Protein AF-A0AAW1LR75-F1 (afdb_monomer_lite)

Secondary structure (DSSP, 8-state):
----TTS----HHHH--------HHHHHHHHHHHHHHTHHHHHHHHHHHHHH--GGGGHHHHHHHHHHHHHHHHHHHHHHHHHHHHHHHHHHHS-TT--SSTTHHHHHHHHHHHHHHH--PPPPTTTTTS------SSPPPPPPPP---TTPPPPPPHHHHHHHHHHHHHHHHHHHHHHHHHHHHHT-----PPPP----------------SSHHHHHHHHHHHHHHHHHHH------

InterPro domains:
  IPR016680 NADH dehydrogenase [ubiquinone] (complex I), alpha subcomplex, subunit 8 [PTHR13344] (13-167)

Organism: Popillia japonica (NCBI:txid7064)

Sequence (239 aa):
MGITDETYLPTDEELTVPEVNVSGPVLKAAAHHLGNACLKENNEFMLCRHELDDPRKCLEEGKAVTNCALNFFRQVKNNCATEFTQYVNCVDRASSDQSFGPCRKTQGVFDKCMFDKLNMCRPAFDQYARVQVHHTDRPKPPVEGPAVYPDAAPYLPEEHFKKMKTIAAKYFAVFIIALVLVNLMQYAEATYRKPPFNGSIFGKRGTSVDYDSGAGKTLSSMCEIASEACQAWFPSQDK

pLDDT: mean 82.6, std 17.04, range [33.38, 97.5]

Foldseek 3Di:
DDDDPPDDDDDVVLQDADAPPDDPLLCVLCVQQLCVQCVQLVVLLVVCCVQVVDNRVSSVSVNSSRVSSVVVVVVCCVFPVPLSVVLSVCLVPVDPVSDCVRRVVSSVVRQVSCCVPVVGHRDDPCPVVDDDDHDDPDDGPDDDDPDDDPPPDDDDPVVVVVVVVVVVVVVVVVVVVVVVVVVVVVPCPPPDDDDDDDDDDDDDDDDDDDDDDPPVVVVVVVVVVVVVVVCVVDPDDDD

Structure (mmCIF, N/CA/C/O backbone):
data_AF-A0AAW1LR75-F1
#
_entry.id   AF-A0AAW1LR75-F1
#
loop_
_atom_site.group_PDB
_atom_site.id
_atom_site.type_symbol
_atom_site.label_atom_id
_atom_site.label_alt_id
_atom_site.label_comp_id
_atom_site.label_asym_id
_atom_site.label_entity_id
_atom_site.label_seq_id
_atom_site.pdbx_PDB_ins_code
_atom_site.Cartn_x
_atom_site.Cartn_y
_atom_site.Cartn_z
_atom_site.occupancy
_atom_site.B_iso_or_equiv
_atom_site.auth_seq_id
_atom_site.auth_comp_id
_atom_site.auth_asym_id
_atom_site.auth_atom_id
_atom_site.pdbx_PDB_model_num
ATOM 1 N N . MET A 1 1 ? 15.729 16.819 -13.043 1.00 56.66 1 MET A N 1
ATOM 2 C CA . MET A 1 1 ? 15.329 16.670 -14.456 1.00 56.66 1 MET A CA 1
ATOM 3 C C . MET A 1 1 ? 14.161 17.612 -14.689 1.00 56.66 1 MET A C 1
ATOM 5 O O . MET A 1 1 ? 13.230 17.573 -13.896 1.00 56.66 1 MET A O 1
ATOM 9 N N . GLY A 1 2 ? 14.266 18.533 -15.647 1.00 76.12 2 GLY A N 1
ATOM 10 C CA . GLY A 1 2 ? 13.168 19.448 -15.981 1.00 76.12 2 GLY A CA 1
ATOM 11 C C . GLY A 1 2 ? 12.146 18.749 -16.874 1.00 76.12 2 GLY A C 1
ATOM 12 O O . GLY A 1 2 ? 12.532 17.920 -17.694 1.00 76.12 2 GLY A O 1
ATOM 13 N N . ILE A 1 3 ? 10.864 19.055 -16.690 1.00 84.38 3 ILE A N 1
ATOM 14 C CA . ILE A 1 3 ? 9.790 18.621 -17.592 1.00 84.38 3 ILE A CA 1
ATOM 15 C C . ILE A 1 3 ? 9.872 19.524 -18.830 1.00 84.38 3 ILE A C 1
ATOM 17 O O . ILE A 1 3 ? 9.847 20.746 -18.685 1.00 84.38 3 ILE A O 1
ATOM 21 N N . THR A 1 4 ? 10.044 18.937 -20.014 1.00 87.75 4 THR A N 1
ATOM 22 C CA . THR A 1 4 ? 10.067 19.643 -21.309 1.00 87.75 4 THR A CA 1
ATOM 23 C C . THR A 1 4 ? 8.786 19.336 -22.083 1.00 87.75 4 THR A C 1
ATOM 25 O O . THR A 1 4 ? 8.120 18.357 -21.779 1.00 87.75 4 THR A O 1
ATOM 28 N N . ASP A 1 5 ? 8.446 20.113 -23.113 1.00 82.38 5 ASP A N 1
ATOM 29 C CA . ASP A 1 5 ? 7.238 19.860 -23.927 1.00 82.38 5 ASP A CA 1
ATOM 30 C C . ASP A 1 5 ? 7.252 18.489 -24.640 1.00 82.38 5 ASP A C 1
ATOM 32 O O . ASP A 1 5 ? 6.214 17.976 -25.048 1.00 82.38 5 ASP A O 1
ATOM 36 N N . GLU A 1 6 ? 8.428 17.868 -24.768 1.00 83.44 6 GLU A N 1
ATOM 37 C CA . GLU A 1 6 ? 8.604 16.528 -25.341 1.00 83.44 6 GLU A CA 1
ATOM 38 C C . GLU A 1 6 ? 8.268 15.398 -24.353 1.00 83.44 6 GLU A C 1
ATOM 40 O O . GLU A 1 6 ? 8.172 14.232 -24.747 1.00 83.44 6 GLU A O 1
ATOM 45 N N . THR A 1 7 ? 8.106 15.691 -23.058 1.00 85.19 7 THR A N 1
ATOM 46 C CA . THR A 1 7 ? 7.781 14.652 -22.082 1.00 85.19 7 THR A CA 1
ATOM 47 C C . THR A 1 7 ? 6.294 14.307 -22.146 1.00 85.19 7 THR A C 1
ATOM 49 O O . THR A 1 7 ? 5.424 15.077 -21.757 1.00 85.19 7 THR A O 1
ATOM 52 N N . TYR A 1 8 ? 5.991 13.086 -22.594 1.00 87.88 8 TYR A N 1
ATOM 53 C CA . TYR A 1 8 ? 4.620 12.571 -22.602 1.00 87.88 8 TYR A CA 1
ATOM 54 C C . TYR A 1 8 ? 4.033 12.524 -21.185 1.00 87.88 8 TYR A C 1
ATOM 56 O O . TYR A 1 8 ? 4.543 11.802 -20.325 1.00 87.88 8 TYR A O 1
ATOM 64 N N . LEU A 1 9 ? 2.953 13.259 -20.932 1.00 91.00 9 LEU A N 1
ATOM 65 C CA . LEU A 1 9 ? 2.168 13.139 -19.708 1.00 91.00 9 LEU A CA 1
ATOM 66 C C . LEU A 1 9 ? 0.837 12.442 -20.034 1.00 91.00 9 LEU A C 1
ATOM 68 O O . LEU A 1 9 ? 0.212 12.803 -21.032 1.00 91.00 9 LEU A O 1
ATOM 72 N N . PRO A 1 10 ? 0.417 11.451 -19.225 1.00 91.75 10 PRO A N 1
ATOM 73 C CA . PRO A 1 10 ? -0.895 10.821 -19.348 1.00 91.75 10 PRO A CA 1
ATOM 74 C C . PRO A 1 10 ? -2.017 11.857 -19.297 1.00 91.75 10 PRO A C 1
ATOM 76 O O . PRO A 1 10 ? -1.873 12.902 -18.658 1.00 91.75 10 PRO A O 1
ATOM 79 N N . THR A 1 11 ? -3.142 11.555 -19.938 1.00 93.50 11 THR A N 1
ATOM 80 C CA . THR A 1 11 ? -4.319 12.432 -19.880 1.00 93.50 11 THR A CA 1
ATOM 81 C C . THR A 1 11 ? -5.023 12.320 -18.522 1.00 93.50 11 THR A C 1
ATOM 83 O O . THR A 1 11 ? -4.912 11.307 -17.829 1.00 93.50 11 THR A O 1
ATOM 86 N N . ASP A 1 12 ? -5.796 13.339 -18.135 1.00 90.88 12 ASP A N 1
ATOM 87 C CA . ASP A 1 12 ? -6.556 13.314 -16.873 1.00 90.88 12 ASP A CA 1
ATOM 88 C C . ASP A 1 12 ? -7.583 12.165 -16.830 1.00 90.88 12 ASP A C 1
ATOM 90 O O . ASP A 1 12 ? -7.873 11.612 -15.767 1.00 90.88 12 ASP A O 1
ATOM 94 N N . GLU A 1 13 ? -8.107 11.757 -17.989 1.00 90.81 13 GLU A N 1
ATOM 95 C CA . GLU A 1 13 ? -9.029 10.624 -18.113 1.00 90.81 13 GLU A CA 1
ATOM 96 C C . GLU A 1 13 ? -8.344 9.297 -17.758 1.00 90.81 13 GLU A C 1
ATOM 98 O O . GLU A 1 13 ? -8.923 8.472 -17.052 1.00 90.81 13 GLU A O 1
ATOM 103 N N . GLU A 1 14 ? -7.087 9.110 -18.172 1.00 88.19 14 GLU A N 1
ATOM 104 C CA . GLU A 1 14 ? -6.293 7.922 -17.836 1.00 88.19 14 GLU A CA 1
ATOM 105 C C . GLU A 1 14 ? -5.947 7.851 -16.344 1.00 88.19 14 GLU A C 1
ATOM 107 O O . GLU A 1 14 ? -5.812 6.752 -15.799 1.00 88.19 14 GLU A O 1
ATOM 112 N N . LEU A 1 15 ? -5.814 9.008 -15.691 1.00 91.44 15 LEU A N 1
ATOM 113 C CA . LEU A 1 15 ? -5.506 9.141 -14.266 1.00 91.44 15 LEU A CA 1
ATOM 114 C C . LEU A 1 15 ? -6.745 9.030 -13.371 1.00 91.44 15 LEU A C 1
ATOM 116 O O . LEU A 1 15 ? -6.612 8.812 -12.167 1.00 91.44 15 LEU A O 1
ATOM 120 N N . THR A 1 16 ? -7.945 9.169 -13.934 1.00 91.69 16 THR A N 1
ATOM 121 C CA . THR A 1 16 ? -9.183 9.154 -13.156 1.00 91.69 16 THR A CA 1
ATOM 122 C C . THR A 1 16 ? -9.541 7.725 -12.745 1.00 91.69 16 THR A C 1
ATOM 124 O O . THR A 1 16 ? -9.994 6.909 -13.546 1.00 91.69 16 THR A O 1
ATOM 127 N N . VAL A 1 17 ? -9.362 7.420 -11.458 1.00 92.50 17 VAL A N 1
ATOM 128 C CA . VAL A 1 17 ? -9.629 6.107 -10.852 1.00 92.50 17 VAL A CA 1
ATOM 129 C C . VAL A 1 17 ? -10.488 6.303 -9.598 1.00 92.50 17 VAL A C 1
ATOM 131 O O . VAL A 1 17 ? -10.352 7.323 -8.923 1.00 92.50 17 VAL A O 1
ATOM 134 N N . PRO A 1 18 ? -11.394 5.370 -9.243 1.00 93.44 18 PRO A N 1
ATOM 135 C CA . PRO A 1 18 ? -12.114 5.455 -7.978 1.00 93.44 18 PRO A CA 1
ATOM 136 C C . PRO A 1 18 ? -11.149 5.427 -6.785 1.00 93.44 18 PRO A C 1
ATOM 138 O O . PRO A 1 18 ? -10.456 4.437 -6.567 1.00 93.44 18 PRO A O 1
ATOM 141 N N . GLU A 1 19 ? -11.128 6.498 -5.998 1.00 93.38 19 GLU A N 1
ATOM 142 C CA . GLU A 1 19 ? -10.188 6.648 -4.885 1.00 93.38 19 GLU A CA 1
ATOM 143 C C . GLU A 1 19 ? -10.604 5.885 -3.622 1.00 93.38 19 GLU A C 1
ATOM 145 O O . GLU A 1 19 ? -11.791 5.741 -3.302 1.00 93.38 19 GLU A O 1
ATOM 150 N N . VAL A 1 20 ? -9.611 5.456 -2.837 1.00 95.44 20 VAL A N 1
ATOM 151 C CA . VAL A 1 20 ? -9.834 4.869 -1.506 1.00 95.44 20 VAL A CA 1
ATOM 152 C C . VAL A 1 20 ? -10.020 5.989 -0.481 1.00 95.44 20 VAL A C 1
ATOM 154 O O . VAL A 1 20 ? -9.098 6.405 0.217 1.00 95.44 20 VAL A O 1
ATOM 157 N N . ASN A 1 21 ? -11.249 6.480 -0.376 1.00 94.00 21 ASN A N 1
ATOM 158 C CA . ASN A 1 21 ? -11.651 7.595 0.481 1.00 94.00 21 ASN A CA 1
ATOM 159 C C . ASN A 1 21 ? -11.820 7.208 1.966 1.00 94.00 21 ASN A C 1
ATOM 161 O O . ASN A 1 21 ? -12.902 7.325 2.543 1.00 94.00 21 ASN A O 1
ATOM 165 N N . VAL A 1 22 ? -10.738 6.757 2.603 1.00 94.69 22 VAL A N 1
ATOM 166 C CA . VAL A 1 22 ? -10.708 6.415 4.035 1.00 94.69 22 VAL A CA 1
ATOM 167 C C . VAL A 1 22 ? -9.600 7.170 4.772 1.00 94.69 22 VAL A C 1
ATOM 169 O O . VAL A 1 22 ? -8.636 7.637 4.172 1.00 94.69 22 VAL A O 1
ATOM 172 N N . SER A 1 23 ? -9.727 7.304 6.094 1.00 94.44 23 SER A N 1
ATOM 173 C CA . SER A 1 23 ? -8.731 8.004 6.911 1.00 94.44 23 SER A CA 1
ATOM 174 C C . SER A 1 23 ? -7.469 7.159 7.155 1.00 94.44 23 SER A C 1
ATOM 176 O O . SER A 1 23 ? -7.493 5.928 7.102 1.00 94.44 23 SER A O 1
ATOM 178 N N . GLY A 1 24 ? -6.353 7.814 7.490 1.00 94.00 24 GLY A N 1
ATOM 179 C CA . GLY A 1 24 ? -5.083 7.145 7.816 1.00 94.00 24 GLY A CA 1
ATOM 180 C C . GLY A 1 24 ? -5.183 6.031 8.878 1.00 94.00 24 GLY A C 1
ATOM 181 O O . GLY A 1 24 ? -4.661 4.941 8.634 1.00 94.00 24 GLY A O 1
ATOM 182 N N . PRO A 1 25 ? -5.896 6.223 10.010 1.00 95.19 25 PRO A N 1
ATOM 183 C CA . PRO A 1 25 ? -6.110 5.168 11.005 1.00 95.19 25 PRO A CA 1
ATOM 184 C C . PRO A 1 25 ? -6.805 3.923 10.442 1.00 95.19 25 PRO A C 1
ATOM 186 O O . PRO A 1 25 ? -6.480 2.807 10.847 1.00 95.19 25 PRO A O 1
ATOM 189 N N . VAL A 1 26 ? -7.730 4.095 9.488 1.00 96.50 26 VAL A N 1
ATOM 190 C CA . VAL A 1 26 ? -8.423 2.984 8.816 1.00 96.50 26 VAL A CA 1
ATOM 191 C C . VAL A 1 26 ? -7.431 2.158 8.002 1.00 96.50 26 VAL A C 1
ATOM 193 O O . VAL A 1 26 ? -7.388 0.935 8.153 1.00 96.50 26 VAL A O 1
ATOM 196 N N . LEU A 1 27 ? -6.593 2.815 7.192 1.00 96.38 27 LEU A N 1
ATOM 197 C CA . LEU A 1 27 ? -5.546 2.140 6.418 1.00 96.38 27 LEU A CA 1
ATOM 198 C C . LEU A 1 27 ? -4.544 1.438 7.338 1.00 96.38 27 LEU A C 1
ATOM 200 O O . LEU A 1 27 ? -4.198 0.282 7.107 1.00 96.38 27 LEU A O 1
ATOM 204 N N . LYS A 1 28 ? -4.126 2.101 8.422 1.00 95.38 28 LYS A N 1
ATOM 205 C CA . LYS A 1 28 ? -3.159 1.560 9.384 1.00 95.38 28 LYS A CA 1
ATOM 206 C C . LYS A 1 28 ? -3.694 0.329 10.120 1.00 95.38 28 LYS A C 1
ATOM 208 O O . LYS A 1 28 ? -2.974 -0.658 10.261 1.00 95.38 28 LYS A O 1
ATOM 213 N N . ALA A 1 29 ? -4.954 0.356 10.548 1.00 96.19 29 ALA A N 1
ATOM 214 C CA . ALA A 1 29 ? -5.625 -0.782 11.173 1.00 96.19 29 ALA A CA 1
ATOM 215 C C . ALA A 1 29 ? -5.776 -1.966 10.198 1.00 96.19 29 ALA A C 1
ATOM 217 O O . ALA A 1 29 ? -5.501 -3.112 10.554 1.00 96.19 29 ALA A O 1
ATOM 218 N N . ALA A 1 30 ? -6.162 -1.696 8.949 1.00 96.12 30 ALA A N 1
ATOM 219 C CA . ALA A 1 30 ? -6.339 -2.720 7.922 1.00 96.12 30 ALA A CA 1
ATOM 220 C C . ALA A 1 30 ? -5.025 -3.273 7.344 1.00 96.12 30 ALA A C 1
ATOM 222 O O . ALA A 1 30 ? -5.042 -4.361 6.772 1.00 96.12 30 ALA A O 1
ATOM 223 N N . ALA A 1 31 ? -3.901 -2.563 7.498 1.00 95.44 31 ALA A N 1
ATOM 224 C CA . ALA A 1 31 ? -2.650 -2.788 6.768 1.00 95.44 31 ALA A CA 1
ATOM 225 C C . ALA A 1 31 ? -2.190 -4.254 6.708 1.00 95.44 31 ALA A C 1
ATOM 227 O O . ALA A 1 31 ? -1.787 -4.733 5.653 1.00 95.44 31 ALA A O 1
ATOM 228 N N . HIS A 1 32 ? -2.284 -4.989 7.819 1.00 94.62 32 HIS A N 1
ATOM 229 C CA . HIS A 1 32 ? -1.821 -6.377 7.877 1.00 94.62 32 HIS A CA 1
ATOM 230 C C . HIS A 1 32 ? -2.660 -7.319 7.006 1.00 94.62 32 HIS A C 1
ATOM 232 O O . HIS A 1 32 ? -2.097 -8.182 6.340 1.00 94.62 32 HIS A O 1
ATOM 238 N N . HIS A 1 33 ? -3.985 -7.155 7.015 1.00 95.75 33 HIS A N 1
ATOM 239 C CA . HIS A 1 33 ? -4.905 -7.980 6.228 1.00 95.75 33 HIS A CA 1
ATOM 240 C C . HIS A 1 33 ? -4.968 -7.509 4.779 1.00 95.75 33 HIS A C 1
ATOM 242 O O . HIS A 1 33 ? -4.915 -8.334 3.874 1.00 95.75 33 HIS A O 1
ATOM 248 N N . LEU A 1 34 ? -4.999 -6.192 4.562 1.00 96.00 34 LEU A N 1
ATOM 249 C CA . LEU A 1 34 ? -4.986 -5.583 3.234 1.00 96.00 34 LEU A CA 1
ATOM 250 C C . LEU A 1 34 ? -3.717 -5.963 2.463 1.00 96.00 34 LEU A C 1
ATOM 252 O O . LEU A 1 34 ? -3.802 -6.378 1.311 1.00 96.00 34 LEU A O 1
ATOM 256 N N . GLY A 1 35 ? -2.549 -5.874 3.105 1.00 94.56 35 GLY A N 1
ATOM 257 C CA . GLY A 1 35 ? -1.277 -6.245 2.489 1.00 94.56 35 GLY A CA 1
ATOM 258 C C . GLY A 1 35 ? -1.219 -7.721 2.097 1.00 94.56 35 GLY A C 1
ATOM 259 O O . GLY A 1 35 ? -0.672 -8.043 1.050 1.00 94.56 35 GLY A O 1
ATOM 260 N N . ASN A 1 36 ? -1.834 -8.610 2.884 1.00 93.69 36 ASN A N 1
ATOM 261 C CA . ASN A 1 36 ? -1.875 -10.039 2.583 1.00 93.69 36 ASN A CA 1
ATOM 262 C C . ASN A 1 36 ? -2.887 -10.360 1.473 1.00 93.69 36 ASN A C 1
ATOM 264 O O . ASN A 1 36 ? -2.587 -11.143 0.578 1.00 93.69 36 ASN A O 1
ATOM 268 N N . ALA A 1 37 ? -4.065 -9.731 1.504 1.00 95.06 37 ALA A N 1
ATOM 269 C CA . ALA A 1 37 ? -5.106 -9.918 0.496 1.00 95.06 37 ALA A CA 1
ATOM 270 C C . ALA A 1 37 ? -4.690 -9.374 -0.881 1.00 95.06 37 ALA A C 1
ATOM 272 O O . ALA A 1 37 ? -4.932 -10.018 -1.897 1.00 95.06 37 ALA A O 1
ATOM 273 N N . CYS A 1 38 ? -4.028 -8.215 -0.910 1.00 96.19 38 CYS A N 1
ATOM 274 C CA . CYS A 1 38 ? -3.591 -7.539 -2.134 1.00 96.19 38 CYS A CA 1
ATOM 275 C C . CYS A 1 38 ? -2.101 -7.744 -2.441 1.00 96.19 38 CYS A C 1
ATOM 277 O O . CYS A 1 38 ? -1.510 -6.961 -3.180 1.00 96.19 38 CYS A O 1
ATOM 279 N N . LEU A 1 39 ? -1.475 -8.786 -1.881 1.00 94.12 39 LEU A N 1
ATOM 280 C CA . LEU A 1 39 ? -0.030 -9.001 -1.983 1.00 94.12 39 LEU A CA 1
ATOM 281 C C . LEU A 1 39 ? 0.453 -9.093 -3.434 1.00 94.12 39 LEU A C 1
ATOM 283 O O . LEU A 1 39 ? 1.484 -8.528 -3.781 1.00 94.12 39 LEU A O 1
ATOM 287 N N . LYS A 1 40 ? -0.314 -9.792 -4.278 1.00 94.12 40 LYS A N 1
ATOM 288 C CA . LYS A 1 40 ? 0.010 -9.999 -5.691 1.00 94.12 40 LYS A CA 1
ATOM 289 C C . LYS A 1 40 ? 0.084 -8.668 -6.446 1.00 94.12 40 LYS A C 1
ATOM 291 O O . LYS A 1 40 ? 1.125 -8.353 -7.003 1.00 94.12 40 LYS A O 1
ATOM 296 N N . GLU A 1 41 ? -0.990 -7.884 -6.390 1.00 95.88 41 GLU A N 1
ATOM 297 C CA . GLU A 1 41 ? -1.104 -6.606 -7.106 1.00 95.88 41 GLU A CA 1
ATOM 298 C C . GLU A 1 41 ? -0.096 -5.571 -6.584 1.00 95.88 41 GLU A C 1
ATOM 300 O O . GLU A 1 41 ? 0.543 -4.863 -7.358 1.00 95.88 41 GLU A O 1
ATOM 305 N N . ASN A 1 42 ? 0.105 -5.520 -5.261 1.00 95.50 42 ASN A N 1
ATOM 306 C CA . ASN A 1 42 ? 1.084 -4.620 -4.652 1.00 95.50 42 ASN A CA 1
ATOM 307 C C . ASN A 1 42 ? 2.510 -4.941 -5.110 1.00 95.50 42 ASN A C 1
ATOM 309 O O . ASN A 1 42 ? 3.286 -4.030 -5.392 1.00 95.50 42 ASN A O 1
ATOM 313 N N . ASN A 1 43 ? 2.865 -6.225 -5.183 1.00 95.06 43 ASN A N 1
ATOM 314 C CA . ASN A 1 43 ? 4.194 -6.635 -5.620 1.00 95.06 43 ASN A CA 1
ATOM 315 C C . ASN A 1 43 ? 4.421 -6.359 -7.105 1.00 95.06 43 ASN A C 1
ATOM 317 O O . ASN A 1 43 ? 5.515 -5.920 -7.451 1.00 95.06 43 ASN A O 1
ATOM 321 N N . GLU A 1 44 ? 3.409 -6.555 -7.951 1.00 94.62 44 GLU A N 1
ATOM 322 C CA . GLU A 1 44 ? 3.482 -6.198 -9.372 1.00 94.62 44 GLU A CA 1
ATOM 323 C C . GLU A 1 44 ? 3.757 -4.702 -9.542 1.00 94.62 44 GLU A C 1
ATOM 325 O O . GLU A 1 44 ? 4.710 -4.307 -10.213 1.00 94.62 44 GLU A O 1
ATOM 330 N N . PHE A 1 45 ? 2.993 -3.856 -8.846 1.00 95.56 45 PHE A N 1
ATOM 331 C CA . PHE A 1 45 ? 3.177 -2.408 -8.893 1.00 95.56 45 PHE A CA 1
ATOM 332 C C . PHE A 1 45 ? 4.563 -1.973 -8.396 1.00 95.56 45 PHE A C 1
ATOM 334 O O . PHE A 1 45 ? 5.236 -1.159 -9.035 1.00 95.56 45 PHE A O 1
ATOM 341 N N . MET A 1 46 ? 5.017 -2.522 -7.264 1.00 94.69 46 MET A N 1
ATOM 342 C CA . MET A 1 46 ? 6.323 -2.177 -6.697 1.00 94.69 46 MET A CA 1
ATOM 343 C C . MET A 1 46 ? 7.476 -2.648 -7.587 1.00 94.69 46 MET A C 1
ATOM 345 O O . MET A 1 46 ? 8.448 -1.910 -7.754 1.00 94.69 46 MET A O 1
ATOM 349 N N . LEU A 1 47 ? 7.362 -3.835 -8.189 1.00 93.62 47 LEU A N 1
ATOM 350 C CA . LEU A 1 47 ? 8.351 -4.352 -9.128 1.00 93.62 47 LEU A CA 1
ATOM 351 C C . LEU A 1 47 ? 8.375 -3.522 -10.415 1.00 93.62 47 LEU A C 1
ATOM 353 O O . LEU A 1 47 ? 9.451 -3.116 -10.848 1.00 93.62 47 LEU A O 1
ATOM 357 N N . CYS A 1 48 ? 7.207 -3.178 -10.969 1.00 94.25 48 CYS A N 1
ATOM 358 C CA . CYS A 1 48 ? 7.093 -2.294 -12.127 1.00 94.25 48 CYS A CA 1
ATOM 359 C C . CYS A 1 48 ? 7.798 -0.958 -11.886 1.00 94.25 48 CYS A C 1
ATOM 361 O O . CYS A 1 48 ? 8.628 -0.534 -12.697 1.00 94.25 48 CYS A O 1
ATOM 363 N N . ARG A 1 49 ? 7.510 -0.328 -10.741 1.00 93.62 49 ARG A N 1
ATOM 364 C CA . ARG A 1 49 ? 8.065 0.973 -10.369 1.00 93.62 49 ARG A CA 1
ATOM 365 C C . ARG A 1 49 ? 9.580 0.926 -10.188 1.00 93.62 49 ARG A C 1
ATOM 367 O O . ARG A 1 49 ? 10.248 1.852 -10.625 1.00 93.62 49 ARG A O 1
ATOM 374 N N . HIS A 1 50 ? 10.100 -0.129 -9.561 1.00 92.25 50 HIS A N 1
ATOM 375 C CA . HIS A 1 50 ? 11.535 -0.291 -9.313 1.00 92.25 50 HIS A CA 1
ATOM 376 C C . HIS A 1 50 ? 12.323 -0.672 -10.575 1.00 92.25 50 HIS A C 1
ATOM 378 O O . HIS A 1 50 ? 13.507 -0.383 -10.683 1.00 92.25 50 HIS A O 1
ATOM 384 N N . GLU A 1 51 ? 11.712 -1.383 -11.519 1.00 91.50 51 GLU A N 1
ATOM 385 C CA . GLU A 1 51 ? 12.397 -1.803 -12.744 1.00 91.50 51 GLU A CA 1
ATOM 386 C C . GLU A 1 51 ? 12.353 -0.734 -13.846 1.00 91.50 51 GLU A C 1
ATOM 388 O O . GLU A 1 51 ? 13.306 -0.625 -14.612 1.00 91.50 51 GLU A O 1
ATOM 393 N N . LEU A 1 52 ? 11.252 0.021 -13.972 1.00 89.38 52 LEU A N 1
ATOM 394 C CA . LEU A 1 52 ? 11.092 1.029 -15.031 1.00 89.38 52 LEU A CA 1
ATOM 395 C C . LEU A 1 52 ? 11.500 2.446 -14.622 1.00 89.38 52 LEU A C 1
ATOM 397 O O . LEU A 1 52 ? 11.676 3.270 -15.518 1.00 89.38 52 LEU A O 1
ATOM 401 N N . ASP A 1 53 ? 11.565 2.742 -13.319 1.00 88.25 53 ASP A N 1
ATOM 402 C CA . ASP A 1 53 ? 11.835 4.073 -12.748 1.00 88.25 53 ASP A CA 1
ATOM 403 C C . ASP A 1 53 ? 10.963 5.220 -13.320 1.00 88.25 53 ASP A C 1
ATOM 405 O O . ASP A 1 53 ? 11.264 6.403 -13.159 1.00 88.25 53 ASP A O 1
ATOM 409 N N . ASP A 1 54 ? 9.831 4.887 -13.953 1.00 88.31 54 ASP A N 1
ATOM 410 C CA . ASP A 1 54 ? 8.879 5.833 -14.538 1.00 88.31 54 ASP A CA 1
ATOM 411 C C . ASP A 1 54 ? 7.454 5.520 -14.047 1.00 88.31 54 ASP A C 1
ATOM 413 O O . ASP A 1 54 ? 6.893 4.482 -14.414 1.00 88.31 54 ASP A O 1
ATOM 417 N N . PRO A 1 55 ? 6.826 6.401 -13.242 1.00 89.69 55 PRO A N 1
ATOM 418 C CA . PRO A 1 55 ? 5.494 6.151 -12.696 1.00 89.69 55 PRO A CA 1
ATOM 419 C C . PRO A 1 55 ? 4.398 6.089 -13.769 1.00 89.69 55 PRO A C 1
ATOM 421 O O . PRO A 1 55 ? 3.370 5.461 -13.535 1.00 89.69 55 PRO A O 1
ATOM 424 N N . ARG A 1 56 ? 4.601 6.699 -14.946 1.00 91.38 56 ARG A N 1
ATOM 425 C CA . ARG A 1 56 ? 3.589 6.758 -16.019 1.00 91.38 56 ARG A CA 1
ATOM 426 C C . ARG A 1 56 ? 3.340 5.399 -16.668 1.00 91.38 56 ARG A C 1
ATOM 428 O O . ARG A 1 56 ? 2.262 5.154 -17.191 1.00 91.38 56 ARG A O 1
ATOM 435 N N . LYS A 1 57 ? 4.339 4.517 -16.638 1.00 90.75 57 LYS A N 1
ATOM 436 C CA . LYS A 1 57 ? 4.261 3.186 -17.251 1.00 90.75 57 LYS A CA 1
ATOM 437 C C . LYS A 1 57 ? 3.580 2.154 -16.353 1.00 90.75 57 LYS A C 1
ATOM 439 O O . LYS A 1 57 ? 3.222 1.102 -16.856 1.00 90.75 57 LYS A O 1
ATOM 444 N N . CYS A 1 58 ? 3.413 2.463 -15.063 1.00 93.50 58 CYS A N 1
ATOM 445 C CA . CYS A 1 58 ? 2.872 1.551 -14.051 1.00 93.50 58 CYS A CA 1
ATOM 446 C C . CYS A 1 58 ? 1.452 1.946 -13.586 1.00 93.50 58 CYS A C 1
ATOM 448 O O . CYS A 1 58 ? 1.068 1.695 -12.439 1.00 93.50 58 CYS A O 1
ATOM 450 N N . LEU A 1 59 ? 0.700 2.673 -14.425 1.00 94.25 59 LEU A N 1
ATOM 451 C CA . LEU A 1 59 ? -0.622 3.202 -14.065 1.00 94.25 59 LEU A CA 1
ATOM 452 C C . LEU A 1 59 ? -1.691 2.110 -13.988 1.00 94.25 59 LEU A C 1
ATOM 454 O O . LEU A 1 59 ? -2.565 2.180 -13.126 1.00 94.25 59 LEU A O 1
ATOM 458 N N . GLU A 1 60 ? -1.623 1.098 -14.850 1.00 92.12 60 GLU A N 1
ATOM 459 C CA . GLU A 1 60 ? -2.604 0.009 -14.880 1.00 92.12 60 GLU A CA 1
ATOM 460 C C . GLU A 1 60 ? -2.454 -0.911 -13.661 1.00 92.12 60 GLU A C 1
ATOM 462 O O . GLU A 1 60 ? -3.436 -1.285 -13.018 1.00 92.12 60 GLU A O 1
ATOM 467 N N . GLU A 1 61 ? -1.218 -1.178 -13.252 1.00 94.12 61 GLU A N 1
ATOM 468 C CA . GLU A 1 61 ? -0.874 -1.876 -12.016 1.00 94.12 61 GLU A CA 1
ATOM 469 C C . GLU A 1 61 ? -1.321 -1.056 -10.794 1.00 94.12 61 GLU A C 1
ATOM 471 O O . GLU A 1 61 ? -1.890 -1.595 -9.843 1.00 94.12 61 GLU A O 1
ATOM 476 N N . GLY A 1 62 ? -1.150 0.271 -10.837 1.00 95.44 62 GLY A N 1
ATOM 477 C CA . GLY A 1 62 ? -1.664 1.180 -9.810 1.00 95.44 62 GLY A CA 1
ATOM 478 C C . GLY A 1 62 ? -3.192 1.125 -9.685 1.00 95.44 62 GLY A C 1
ATOM 479 O O . GLY A 1 62 ? -3.727 1.018 -8.579 1.00 95.44 62 GLY A O 1
ATOM 480 N N . LYS A 1 63 ? -3.910 1.108 -10.816 1.00 95.69 63 LYS A N 1
ATOM 481 C CA . LYS A 1 63 ? -5.369 0.902 -10.862 1.00 95.69 63 LYS A CA 1
ATOM 482 C C . LYS A 1 63 ? -5.768 -0.440 -10.258 1.00 95.69 63 LYS A C 1
ATOM 484 O O . LYS A 1 63 ? -6.745 -0.505 -9.508 1.00 95.69 63 LYS A O 1
ATOM 489 N N . ALA A 1 64 ? -5.024 -1.505 -10.553 1.00 95.44 64 ALA A N 1
ATOM 490 C CA . ALA A 1 64 ? -5.270 -2.834 -10.001 1.00 95.44 64 ALA A CA 1
ATOM 491 C C . ALA A 1 64 ? -5.127 -2.857 -8.468 1.00 95.44 64 ALA A C 1
ATOM 493 O O . ALA A 1 64 ? -6.010 -3.378 -7.778 1.00 95.44 64 ALA A O 1
ATOM 494 N N . VAL A 1 65 ? -4.092 -2.207 -7.921 1.00 96.75 65 VAL A N 1
ATOM 495 C CA . VAL A 1 65 ? -3.894 -2.045 -6.469 1.00 96.75 65 VAL A CA 1
ATOM 496 C C . VAL A 1 65 ? -5.077 -1.322 -5.822 1.00 96.75 65 VAL A C 1
ATOM 498 O O . VAL A 1 65 ? -5.652 -1.815 -4.844 1.00 96.75 65 VAL A O 1
ATOM 501 N N . THR A 1 66 ? -5.493 -0.189 -6.390 1.00 96.31 66 THR A N 1
ATOM 502 C CA . THR A 1 66 ? -6.626 0.598 -5.884 1.00 96.31 66 THR A CA 1
ATOM 503 C C . THR A 1 66 ? -7.928 -0.207 -5.917 1.00 96.31 66 THR A C 1
ATOM 505 O O . THR A 1 66 ? -8.662 -0.264 -4.925 1.00 96.31 66 THR A O 1
ATOM 508 N N . ASN A 1 67 ? -8.187 -0.923 -7.014 1.00 96.38 67 ASN A N 1
ATOM 509 C CA . ASN A 1 67 ? -9.348 -1.803 -7.141 1.00 96.38 67 ASN A CA 1
ATOM 510 C C . ASN A 1 67 ? -9.330 -2.947 -6.115 1.00 96.38 67 ASN A C 1
ATOM 512 O O . ASN A 1 67 ? -10.370 -3.255 -5.520 1.00 96.38 67 ASN A O 1
ATOM 516 N N . CYS A 1 68 ? -8.166 -3.551 -5.859 1.00 97.50 68 CYS A N 1
ATOM 517 C CA . CYS A 1 68 ? -8.019 -4.575 -4.828 1.00 97.50 68 CYS A CA 1
ATOM 518 C C . CYS A 1 68 ? -8.348 -4.020 -3.436 1.00 97.50 68 CYS A C 1
ATOM 520 O O . CYS A 1 68 ? -9.144 -4.616 -2.704 1.00 97.50 68 CYS A O 1
ATOM 522 N N . ALA A 1 69 ? -7.821 -2.840 -3.094 1.00 97.06 69 ALA A N 1
ATOM 523 C CA . ALA A 1 69 ? -8.097 -2.189 -1.818 1.00 97.06 69 ALA A CA 1
ATOM 524 C C . ALA A 1 69 ? -9.591 -1.867 -1.636 1.00 97.06 69 ALA A C 1
ATOM 526 O O . ALA A 1 69 ? -10.163 -2.153 -0.581 1.00 97.06 69 ALA A O 1
ATOM 527 N N . LEU A 1 70 ? -10.263 -1.349 -2.669 1.00 96.69 70 LEU A N 1
ATOM 528 C CA . LEU A 1 70 ? -11.708 -1.096 -2.629 1.00 96.69 70 LEU A CA 1
ATOM 529 C C . LEU A 1 70 ? -12.512 -2.381 -2.409 1.00 96.69 70 LEU A C 1
ATOM 531 O O . LEU A 1 70 ? -13.435 -2.409 -1.589 1.00 96.69 70 LEU A O 1
ATOM 535 N N . ASN A 1 71 ? -12.162 -3.458 -3.111 1.00 96.00 71 ASN A N 1
ATOM 536 C CA . ASN A 1 71 ? -12.820 -4.752 -2.952 1.00 96.00 71 ASN A CA 1
ATOM 537 C C . ASN A 1 71 ? -12.587 -5.347 -1.561 1.00 96.00 71 ASN A C 1
ATOM 539 O O . ASN A 1 71 ? -13.514 -5.911 -0.976 1.00 96.00 71 ASN A O 1
ATOM 543 N N . PHE A 1 72 ? -11.395 -5.170 -0.996 1.00 96.44 72 PHE A 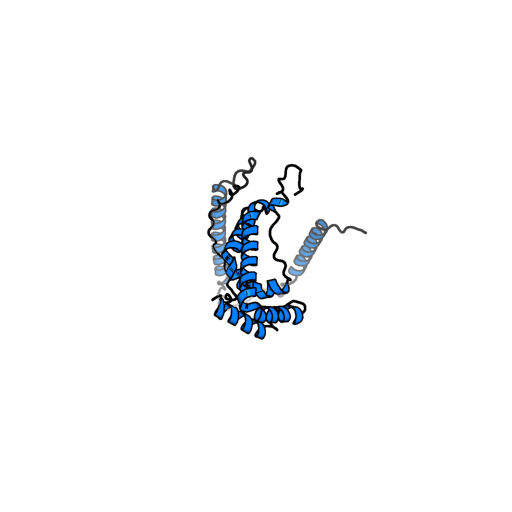N 1
ATOM 544 C CA . PHE A 1 72 ? -11.096 -5.551 0.378 1.00 96.44 72 PHE A CA 1
ATOM 545 C C . PHE A 1 72 ? -11.970 -4.781 1.381 1.00 96.44 72 PHE A C 1
ATOM 547 O O . PHE A 1 72 ? -12.648 -5.392 2.208 1.00 96.44 72 PHE A O 1
ATOM 554 N N . PHE A 1 73 ? -12.047 -3.450 1.283 1.00 96.56 73 PHE A N 1
ATOM 555 C CA . PHE A 1 73 ? -12.860 -2.655 2.211 1.00 96.56 73 PHE A CA 1
ATOM 556 C C . PHE A 1 73 ? -14.363 -2.928 2.081 1.00 96.56 73 PHE A C 1
ATOM 558 O O . PHE A 1 73 ? -15.071 -2.914 3.090 1.00 96.56 73 PHE A O 1
ATOM 565 N N . ARG A 1 74 ? -14.860 -3.257 0.881 1.00 96.06 74 ARG A N 1
ATOM 566 C CA . ARG A 1 74 ? -16.238 -3.748 0.691 1.00 96.06 74 ARG A CA 1
ATOM 567 C C . ARG A 1 74 ? -16.478 -5.049 1.460 1.00 96.06 74 ARG A C 1
ATOM 569 O O . ARG A 1 74 ? -17.484 -5.165 2.155 1.00 96.06 74 ARG A O 1
ATOM 576 N N . GLN A 1 75 ? -15.545 -5.999 1.399 1.00 95.56 75 GLN A N 1
ATOM 577 C CA . GLN A 1 75 ? -15.647 -7.263 2.135 1.00 95.56 75 GLN A CA 1
ATOM 578 C C . GLN A 1 75 ? -15.606 -7.058 3.652 1.00 95.56 75 GLN A C 1
ATOM 580 O O . GLN A 1 75 ? -16.434 -7.628 4.365 1.00 95.56 75 GLN A O 1
ATOM 585 N N . VAL A 1 76 ? -14.703 -6.208 4.150 1.00 95.94 76 VAL A N 1
ATOM 586 C CA . VAL A 1 76 ? -14.623 -5.877 5.582 1.00 95.94 76 VAL A CA 1
ATOM 587 C C . VAL A 1 76 ? -15.906 -5.197 6.055 1.00 95.94 76 VAL A C 1
ATOM 589 O O . VAL A 1 76 ? -16.443 -5.564 7.098 1.00 95.94 76 VAL A O 1
ATOM 592 N N . LYS A 1 77 ? -16.449 -4.259 5.270 1.00 95.94 77 LYS A N 1
ATOM 593 C CA . LYS A 1 77 ? -17.699 -3.562 5.596 1.00 95.94 77 LYS A CA 1
ATOM 594 C C . LYS A 1 77 ? -18.905 -4.506 5.636 1.00 95.94 77 LYS A C 1
ATOM 596 O O . LYS A 1 77 ? -19.761 -4.353 6.500 1.00 95.94 77 LYS A O 1
ATOM 601 N N . ASN A 1 78 ? -18.970 -5.487 4.740 1.00 96.50 78 ASN A N 1
ATOM 602 C CA . ASN A 1 78 ? -20.095 -6.424 4.692 1.00 96.50 78 ASN A CA 1
ATOM 603 C C . ASN A 1 78 ? -20.051 -7.468 5.818 1.00 96.50 78 ASN A C 1
ATOM 605 O O . ASN A 1 78 ? -21.101 -7.918 6.267 1.00 96.50 78 ASN A O 1
ATOM 609 N N . ASN A 1 79 ? -18.856 -7.847 6.286 1.00 96.25 79 ASN A N 1
ATOM 610 C CA . ASN A 1 79 ? -18.695 -8.960 7.224 1.00 96.25 79 ASN A CA 1
ATOM 611 C C . ASN A 1 79 ? -18.336 -8.531 8.655 1.00 96.25 79 ASN A C 1
ATOM 613 O O . ASN A 1 79 ? -18.883 -9.095 9.598 1.00 96.25 79 ASN A O 1
ATOM 617 N N . CYS A 1 80 ? -17.437 -7.561 8.840 1.00 96.81 80 CYS A N 1
ATOM 618 C CA . CYS A 1 80 ? -16.803 -7.244 10.131 1.00 96.81 80 CYS A CA 1
ATOM 619 C C . CYS A 1 80 ? -16.791 -5.736 10.445 1.00 96.81 80 CYS A C 1
ATOM 621 O O . CYS A 1 80 ? -15.873 -5.238 11.099 1.00 96.81 80 CYS A O 1
ATOM 623 N N . ALA A 1 81 ? -17.782 -4.975 9.959 1.00 96.56 81 ALA A N 1
ATOM 624 C CA . ALA A 1 81 ? -17.806 -3.515 10.100 1.00 96.56 81 ALA A CA 1
ATOM 625 C C . ALA A 1 81 ? -17.757 -3.041 11.557 1.00 96.56 81 ALA A C 1
ATOM 627 O O . ALA A 1 81 ? -17.078 -2.060 11.863 1.00 96.56 81 ALA A O 1
ATOM 628 N N . THR A 1 82 ? -18.472 -3.716 12.455 1.00 96.69 82 THR A N 1
ATOM 629 C CA . THR A 1 82 ? -18.592 -3.328 13.864 1.00 96.69 82 THR A CA 1
ATOM 630 C C . THR A 1 82 ? -17.270 -3.463 14.609 1.00 96.69 82 THR A C 1
ATOM 632 O O . THR A 1 82 ? -16.795 -2.513 15.231 1.00 96.69 82 THR A O 1
ATOM 635 N N . GLU A 1 83 ? -16.638 -4.622 14.486 1.00 96.69 83 GLU A N 1
ATOM 636 C CA . GLU A 1 83 ? -15.367 -4.983 15.102 1.00 96.69 83 GLU A CA 1
ATOM 637 C C . GLU A 1 83 ? -14.239 -4.127 14.526 1.00 96.69 83 GLU A C 1
ATOM 639 O O . GLU A 1 83 ? -13.408 -3.594 15.265 1.00 96.69 83 GLU A O 1
ATOM 644 N N . PHE A 1 84 ? -14.255 -3.925 13.206 1.00 97.25 84 PHE A N 1
ATOM 645 C CA . PHE A 1 84 ? -13.280 -3.084 12.531 1.00 97.25 84 PHE A CA 1
ATOM 646 C C . PHE A 1 84 ? -13.385 -1.623 12.977 1.00 97.25 84 PHE A C 1
ATOM 648 O O . PHE A 1 84 ? -12.376 -1.008 13.308 1.00 97.25 84 PHE A O 1
ATOM 655 N N . THR A 1 85 ? -14.599 -1.076 13.088 1.00 96.88 85 THR A N 1
ATOM 656 C CA . THR A 1 85 ? -14.810 0.307 13.548 1.00 96.88 85 THR A CA 1
ATOM 657 C C . THR A 1 85 ? -14.335 0.500 14.990 1.00 96.88 85 THR A C 1
ATOM 659 O O . THR A 1 85 ? -13.708 1.509 15.306 1.00 96.88 85 THR A O 1
ATOM 662 N N . GLN A 1 86 ? -14.577 -0.472 15.877 1.00 96.31 86 GLN A N 1
ATOM 663 C CA . GLN A 1 86 ? -14.061 -0.435 17.251 1.00 96.31 86 GLN A CA 1
ATOM 664 C C . GLN A 1 86 ? -12.528 -0.446 17.291 1.00 96.31 86 GLN A C 1
ATOM 666 O O . GLN A 1 86 ? -11.923 0.291 18.073 1.00 96.31 86 GLN A O 1
ATOM 671 N N . TYR A 1 87 ? -11.895 -1.255 16.440 1.00 97.19 87 TYR A N 1
ATOM 672 C CA . TYR A 1 87 ? -10.442 -1.304 16.341 1.00 97.19 87 TYR A CA 1
ATOM 673 C C . TYR A 1 87 ? -9.857 0.007 15.804 1.00 97.19 87 TYR A C 1
ATOM 675 O O . TYR A 1 87 ? -8.974 0.577 16.445 1.00 97.19 87 TYR A O 1
ATOM 683 N N . VAL A 1 88 ? -10.405 0.537 14.708 1.00 97.06 88 VAL A N 1
ATOM 684 C CA . VAL A 1 88 ? -9.999 1.824 14.122 1.00 97.06 88 VAL A CA 1
ATOM 685 C C . VAL A 1 88 ? -10.136 2.960 15.133 1.00 97.06 88 VAL A C 1
ATOM 687 O O . VAL A 1 88 ? -9.190 3.716 15.329 1.00 97.06 88 VAL A O 1
ATOM 690 N N . ASN A 1 89 ? -11.270 3.049 15.833 1.00 95.94 89 ASN A N 1
ATOM 691 C CA . ASN A 1 89 ? -11.496 4.082 16.847 1.00 95.94 89 ASN A CA 1
ATOM 692 C C . ASN A 1 89 ? -10.485 4.011 17.997 1.00 95.94 89 ASN A C 1
ATOM 694 O O . ASN A 1 89 ? -10.129 5.040 18.566 1.00 95.94 89 ASN A O 1
ATOM 698 N N . CYS A 1 90 ? -10.039 2.806 18.360 1.00 96.50 90 CYS A N 1
ATOM 699 C CA . CYS A 1 90 ? -8.970 2.651 19.336 1.00 96.50 90 CYS A CA 1
ATOM 700 C C . CYS A 1 90 ? -7.641 3.157 18.767 1.00 96.50 90 CYS A C 1
ATOM 702 O O . CYS A 1 90 ? -6.986 3.959 19.419 1.00 96.50 90 CYS A O 1
ATOM 704 N N . VAL A 1 91 ? -7.257 2.729 17.558 1.00 95.94 91 VAL A N 1
ATOM 705 C CA . VAL A 1 91 ? -5.982 3.127 16.929 1.00 95.94 91 VAL A CA 1
ATOM 706 C C . VAL A 1 91 ? -5.894 4.644 16.746 1.00 95.94 91 VAL A C 1
ATOM 708 O O . VAL A 1 91 ? -4.828 5.215 16.945 1.00 95.94 91 VAL A O 1
ATOM 711 N N . ASP A 1 92 ? -7.009 5.291 16.416 1.00 95.62 92 ASP A N 1
ATOM 712 C CA . ASP A 1 92 ? -7.088 6.742 16.236 1.00 95.62 92 ASP A CA 1
ATOM 713 C C . ASP A 1 92 ? -6.979 7.523 17.559 1.00 95.62 92 ASP A C 1
ATOM 715 O O . ASP A 1 92 ? -6.355 8.578 17.613 1.00 95.62 92 ASP A O 1
ATOM 719 N N . ARG A 1 93 ? -7.556 7.004 18.653 1.00 94.12 93 ARG A N 1
ATOM 720 C CA . ARG A 1 93 ? -7.646 7.734 19.934 1.00 94.12 93 ARG A CA 1
ATOM 721 C C . ARG A 1 93 ? -6.601 7.354 20.973 1.00 94.12 93 ARG A C 1
ATOM 723 O O . ARG A 1 93 ? -6.354 8.134 21.887 1.00 94.12 93 ARG A O 1
ATOM 730 N N . ALA A 1 94 ? -6.055 6.144 20.911 1.00 91.81 94 ALA A N 1
ATOM 731 C CA . ALA A 1 94 ? -5.280 5.594 22.018 1.00 91.81 94 ALA A CA 1
ATOM 732 C C . ALA A 1 94 ? -3.890 6.222 22.160 1.00 91.81 94 ALA A C 1
ATOM 734 O O . ALA A 1 94 ? -3.367 6.276 23.272 1.00 91.81 94 ALA A O 1
ATOM 735 N N . SER A 1 95 ? -3.283 6.684 21.067 1.00 90.19 95 SER A N 1
ATOM 736 C CA . SER A 1 95 ? -2.003 7.386 21.116 1.00 90.19 95 SER A CA 1
ATOM 737 C C . SER A 1 95 ? -1.844 8.355 19.946 1.00 90.19 95 SER A C 1
ATOM 739 O O . SER A 1 95 ? -2.427 8.164 18.881 1.00 90.19 95 SER A O 1
ATOM 741 N N . SER A 1 96 ? -1.033 9.396 20.136 1.00 89.25 96 SER A N 1
ATOM 742 C CA . SER A 1 96 ? -0.774 10.429 19.122 1.00 89.25 96 SER A CA 1
ATOM 743 C C . SER A 1 96 ? -0.037 9.903 17.885 1.00 89.25 96 SER A C 1
ATOM 745 O O . SER A 1 96 ? -0.166 10.465 16.803 1.00 89.25 96 SER A O 1
ATOM 747 N N . ASP A 1 97 ? 0.715 8.813 18.030 1.00 90.12 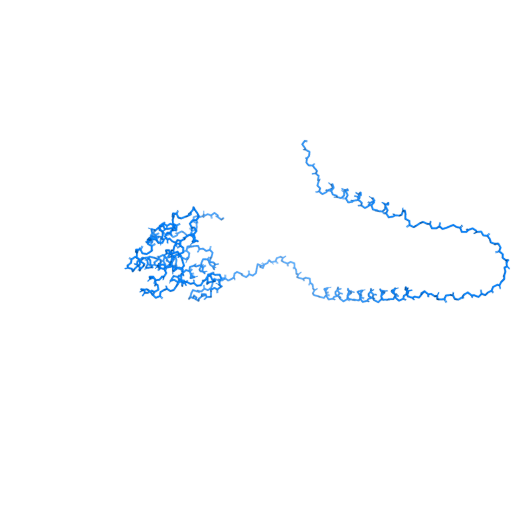97 ASP A N 1
ATOM 748 C CA . ASP A 1 97 ? 1.455 8.121 16.971 1.00 90.12 97 ASP A CA 1
ATOM 749 C C . ASP A 1 97 ? 0.670 6.948 16.341 1.00 90.12 97 ASP A C 1
ATOM 751 O O . ASP A 1 97 ? 1.195 6.222 15.486 1.00 90.12 97 ASP A O 1
ATOM 755 N N . GLN A 1 98 ? -0.593 6.744 16.744 1.00 92.44 98 GLN A N 1
ATOM 756 C CA . GLN A 1 98 ? -1.453 5.638 16.301 1.00 92.44 98 GLN A CA 1
ATOM 757 C C . GLN A 1 98 ? -0.784 4.264 16.501 1.00 92.44 98 GLN A C 1
ATOM 759 O O . GLN A 1 98 ? -0.660 3.459 15.571 1.00 92.44 98 GLN A O 1
ATOM 764 N N . SER A 1 99 ? -0.256 4.017 17.696 1.00 92.75 99 SER A N 1
ATOM 765 C CA . SER A 1 99 ? 0.458 2.791 18.048 1.00 92.75 99 SER A CA 1
ATOM 766 C C . SER A 1 99 ? -0.496 1.600 18.200 1.00 92.75 99 SER A C 1
ATOM 768 O O . SER A 1 99 ? -1.627 1.715 18.671 1.00 92.75 99 SER A O 1
ATOM 770 N N . PHE A 1 100 ? -0.035 0.401 17.831 1.00 94.00 100 PHE A N 1
ATOM 771 C CA . PHE A 1 100 ? -0.855 -0.815 17.942 1.00 94.00 100 PHE A CA 1
ATOM 772 C C . PHE A 1 100 ? -0.883 -1.422 19.354 1.00 94.00 100 PHE A C 1
ATOM 774 O O . PHE A 1 100 ? -1.731 -2.267 19.638 1.00 94.00 100 PHE A O 1
ATOM 781 N N . GLY A 1 101 ? 0.054 -1.043 20.228 1.00 94.50 101 GLY A N 1
ATOM 782 C CA . GLY A 1 101 ? 0.222 -1.624 21.567 1.00 94.50 101 GLY A CA 1
ATOM 783 C C . GLY A 1 101 ? -1.021 -1.504 22.463 1.00 94.50 101 GLY A C 1
ATOM 784 O O . GLY A 1 101 ? -1.476 -2.521 22.985 1.00 94.50 101 GLY A O 1
ATOM 785 N N . PRO A 1 102 ? -1.626 -0.312 22.602 1.00 94.88 102 PRO A N 1
ATOM 786 C CA . PRO A 1 102 ? -2.825 -0.126 23.424 1.00 94.88 102 PRO A CA 1
ATOM 787 C C . PRO A 1 102 ? -4.063 -0.884 22.913 1.00 94.88 102 PRO A C 1
ATOM 789 O O . PRO A 1 102 ? -4.933 -1.266 23.693 1.00 94.88 102 PRO A O 1
ATOM 792 N N . CYS A 1 103 ? -4.137 -1.148 21.605 1.00 96.56 103 CYS A N 1
ATOM 793 C CA . CYS A 1 103 ? -5.337 -1.652 20.932 1.00 96.56 103 CYS A CA 1
ATOM 794 C C . CYS A 1 103 ? -5.330 -3.163 20.660 1.00 96.56 103 CYS A C 1
ATOM 796 O O . CYS A 1 103 ? -6.102 -3.649 19.838 1.00 96.56 103 CYS A O 1
ATOM 798 N N . ARG A 1 104 ? -4.496 -3.949 21.355 1.00 95.94 104 ARG A N 1
ATOM 799 C CA . ARG A 1 104 ? -4.411 -5.408 21.130 1.00 95.94 104 ARG A CA 1
ATOM 800 C C . ARG A 1 104 ? -5.704 -6.163 21.451 1.00 95.94 104 ARG A C 1
ATOM 802 O O . ARG A 1 104 ? -5.982 -7.177 20.819 1.00 95.94 104 ARG A O 1
ATOM 809 N N . LYS A 1 105 ? -6.517 -5.662 22.388 1.00 95.75 105 LYS A N 1
ATOM 810 C CA . LYS A 1 105 ? -7.813 -6.274 22.736 1.00 95.75 105 LYS A CA 1
ATOM 811 C C . LYS A 1 105 ? -8.813 -6.164 21.585 1.00 95.75 105 LYS A C 1
ATOM 813 O O . LYS A 1 105 ? -9.394 -7.165 21.185 1.00 95.75 105 LYS A O 1
ATOM 818 N N . THR A 1 106 ? -8.978 -4.963 21.031 1.00 96.25 106 THR A N 1
ATOM 819 C CA . THR A 1 106 ? -9.863 -4.721 19.882 1.00 96.25 106 THR A CA 1
ATOM 820 C C . THR A 1 106 ? -9.311 -5.350 18.607 1.00 96.25 106 THR A C 1
ATOM 822 O O . THR A 1 106 ? -10.084 -5.883 17.816 1.00 96.25 106 THR A O 1
ATOM 825 N N . GLN A 1 107 ? -7.984 -5.397 18.452 1.00 96.88 107 GLN A N 1
ATOM 826 C CA . GLN A 1 107 ? -7.340 -6.135 17.369 1.00 96.88 107 GLN A CA 1
ATOM 827 C C . GLN A 1 107 ? -7.705 -7.627 17.399 1.00 96.88 107 GLN A C 1
ATOM 829 O O . GLN A 1 107 ? -8.088 -8.167 16.371 1.00 96.88 107 GLN A O 1
ATOM 834 N N . GLY A 1 108 ? -7.639 -8.290 18.561 1.00 96.38 108 GLY A N 1
ATOM 835 C CA . GLY A 1 108 ? -7.985 -9.713 18.671 1.00 96.38 108 GLY A CA 1
ATOM 836 C C . GLY A 1 108 ? -9.440 -10.016 18.292 1.00 96.38 108 GLY A C 1
ATOM 837 O O . GLY A 1 108 ? -9.713 -11.044 17.678 1.00 96.38 108 GLY A O 1
ATOM 838 N N . VAL A 1 109 ? -10.368 -9.104 18.603 1.00 97.00 109 VAL A N 1
ATOM 839 C CA . VAL A 1 109 ? -11.783 -9.216 18.201 1.00 97.00 109 VAL A CA 1
ATOM 840 C C . VAL A 1 109 ? -11.933 -9.097 16.682 1.00 97.00 109 VAL A C 1
ATOM 842 O O . VAL A 1 109 ? -12.629 -9.903 16.066 1.00 97.00 109 VAL A O 1
ATOM 845 N N . PHE A 1 110 ? -11.252 -8.127 16.071 1.00 97.19 110 PHE A N 1
ATOM 846 C CA . PHE A 1 110 ? -11.272 -7.939 14.622 1.00 97.19 110 PHE A CA 1
ATOM 847 C C . PHE A 1 110 ? -10.608 -9.102 13.869 1.00 97.19 110 PHE A C 1
ATOM 849 O O . PHE A 1 110 ? -11.216 -9.658 12.955 1.00 97.19 110 PHE A O 1
ATOM 856 N N . ASP A 1 111 ? -9.409 -9.516 14.288 1.00 97.12 111 ASP A N 1
ATOM 857 C CA . ASP A 1 111 ? -8.662 -10.625 13.684 1.00 97.12 111 ASP A CA 1
ATOM 858 C C . ASP A 1 111 ? -9.476 -11.929 13.735 1.00 97.12 111 ASP A C 1
ATOM 860 O O . ASP A 1 111 ? -9.508 -12.678 12.759 1.00 97.12 111 ASP A O 1
ATOM 864 N N . LYS A 1 112 ? -10.204 -12.164 14.835 1.00 97.00 112 LYS A N 1
ATOM 865 C CA . LYS A 1 112 ? -11.121 -13.300 14.954 1.00 97.00 112 LYS A CA 1
ATOM 866 C C . LYS A 1 112 ? -12.265 -13.231 13.937 1.00 97.00 112 LYS A C 1
ATOM 868 O O . LYS A 1 112 ? -12.526 -14.220 13.267 1.00 97.00 112 LYS A O 1
ATOM 873 N N . CYS A 1 113 ? -12.917 -12.077 13.776 1.00 97.38 113 CYS A N 1
ATOM 874 C CA . CYS A 1 113 ? -13.993 -11.928 12.788 1.00 97.38 113 CYS A CA 1
ATOM 875 C C . CYS A 1 113 ? -13.505 -12.183 11.352 1.00 97.38 113 CYS A C 1
ATOM 877 O O . CYS A 1 113 ? -14.182 -12.857 10.573 1.00 97.38 113 CYS A O 1
ATOM 879 N N . MET A 1 114 ? -12.316 -11.676 11.010 1.00 96.31 114 MET A N 1
ATOM 880 C CA . MET A 1 114 ? -11.700 -11.876 9.694 1.00 96.31 114 MET A CA 1
ATOM 881 C C . MET A 1 114 ? -11.381 -13.348 9.425 1.00 96.31 114 MET A C 1
ATOM 883 O O . MET A 1 114 ? -11.614 -13.837 8.318 1.00 96.31 114 MET A O 1
ATOM 887 N N . PHE A 1 115 ? -10.901 -14.065 10.441 1.00 96.19 115 PHE A N 1
ATOM 888 C CA . PHE A 1 115 ? -10.668 -15.500 10.349 1.00 96.19 115 PHE A CA 1
ATOM 889 C C . PHE A 1 115 ? -11.982 -16.278 10.199 1.00 96.19 115 PHE A C 1
ATOM 891 O O . PHE A 1 115 ? -12.139 -17.030 9.242 1.00 96.19 115 PHE A O 1
ATOM 898 N N . ASP A 1 116 ? -12.956 -16.032 11.077 1.00 96.38 116 ASP A N 1
ATOM 899 C CA . ASP A 1 116 ? -14.205 -16.797 11.127 1.00 96.38 116 ASP A CA 1
ATOM 900 C C . ASP A 1 116 ? -15.079 -16.596 9.870 1.00 96.38 116 ASP A C 1
ATOM 902 O O . ASP A 1 116 ? -15.741 -17.534 9.427 1.00 96.38 116 ASP A O 1
ATOM 906 N N . LYS A 1 117 ? -15.105 -15.387 9.281 1.00 96.19 117 LYS A N 1
ATOM 907 C CA . LYS A 1 117 ? -16.000 -15.056 8.148 1.00 96.19 117 LYS A CA 1
ATOM 908 C C . LYS A 1 117 ? -15.332 -15.071 6.778 1.00 96.19 117 LYS A C 1
ATOM 910 O O . LYS A 1 117 ? -15.979 -15.413 5.794 1.00 96.19 117 LYS A O 1
ATOM 915 N N . LEU A 1 118 ? -14.075 -14.639 6.698 1.00 93.56 118 LEU A N 1
ATOM 916 C CA . LEU A 1 118 ? -13.358 -14.466 5.430 1.00 93.56 118 LEU A CA 1
ATOM 917 C C . LEU A 1 118 ? -12.195 -15.450 5.273 1.00 93.56 118 LEU A C 1
ATOM 919 O O . LEU A 1 118 ? -11.533 -15.436 4.239 1.00 93.56 118 LEU A O 1
ATOM 923 N N . ASN A 1 119 ? -11.945 -16.300 6.277 1.00 93.94 119 ASN A N 1
ATOM 924 C CA . ASN A 1 119 ? -10.827 -17.242 6.307 1.00 93.94 119 ASN A CA 1
ATOM 925 C C . ASN A 1 119 ? -9.468 -16.561 6.048 1.00 93.94 119 ASN A C 1
ATOM 927 O O . ASN A 1 119 ? -8.557 -17.138 5.454 1.00 93.94 119 ASN A O 1
ATOM 931 N N . MET A 1 120 ? -9.343 -15.301 6.476 1.00 91.12 120 MET A N 1
ATOM 932 C CA . MET A 1 120 ? -8.127 -14.509 6.331 1.00 91.12 120 MET A CA 1
ATOM 933 C C . MET A 1 120 ? -7.412 -14.416 7.674 1.00 91.12 120 MET A C 1
ATOM 935 O O . MET A 1 120 ? -7.837 -13.701 8.583 1.00 91.12 120 MET A O 1
ATOM 939 N N . CYS A 1 121 ? -6.301 -15.138 7.791 1.00 91.50 121 CYS A N 1
ATOM 940 C CA . CYS A 1 121 ? -5.410 -15.028 8.937 1.00 91.50 121 CYS A CA 1
ATOM 941 C C . CYS A 1 121 ? -4.562 -13.759 8.848 1.00 91.50 121 CYS A C 1
ATOM 943 O O . CYS A 1 121 ? -4.070 -13.393 7.777 1.00 91.50 121 CYS A O 1
ATOM 945 N N . ARG A 1 122 ? -4.300 -13.139 10.003 1.00 93.88 122 ARG A N 1
ATOM 946 C CA . ARG A 1 122 ? -3.291 -12.083 10.094 1.00 93.88 122 ARG A CA 1
ATOM 947 C C . ARG A 1 122 ? -1.907 -12.686 9.793 1.00 93.88 122 ARG A C 1
ATOM 949 O O . ARG A 1 122 ? -1.552 -13.687 10.419 1.00 93.88 122 ARG A O 1
ATOM 956 N N . PRO A 1 123 ? -1.117 -12.088 8.885 1.00 93.56 123 PRO A N 1
ATOM 957 C CA . PRO A 1 123 ? 0.204 -12.598 8.541 1.00 93.56 123 PRO A CA 1
ATOM 958 C C . PRO A 1 123 ? 1.169 -12.569 9.731 1.00 93.56 123 PRO A C 1
ATOM 960 O O . PRO A 1 123 ? 1.018 -11.777 10.671 1.00 93.56 123 PRO A O 1
ATOM 963 N N . ALA A 1 124 ? 2.191 -13.423 9.663 1.00 92.19 124 ALA A N 1
ATOM 964 C CA . ALA A 1 124 ? 3.287 -13.428 10.624 1.00 92.19 124 ALA A CA 1
ATOM 965 C C . ALA A 1 124 ? 4.052 -12.093 10.594 1.00 92.19 124 ALA A C 1
ATOM 967 O O . ALA A 1 124 ? 4.068 -11.385 9.585 1.00 92.19 124 ALA A O 1
ATOM 968 N N . PHE A 1 125 ? 4.700 -11.746 11.709 1.00 90.94 125 PHE A N 1
ATOM 969 C CA . PHE A 1 125 ? 5.365 -10.448 11.874 1.00 90.94 125 PHE A CA 1
ATOM 970 C C . PHE A 1 125 ? 6.502 -10.207 10.868 1.00 90.94 125 PHE A C 1
ATOM 972 O O . PHE A 1 125 ? 6.809 -9.062 10.557 1.00 90.94 125 PHE A O 1
ATOM 979 N N . ASP A 1 126 ? 7.114 -11.270 10.355 1.00 92.94 126 ASP A N 1
ATOM 980 C CA . ASP A 1 126 ? 8.267 -11.238 9.462 1.00 92.94 126 ASP A CA 1
ATOM 981 C C . ASP A 1 126 ? 7.893 -11.337 7.974 1.00 92.94 126 ASP A C 1
ATOM 983 O O . ASP A 1 126 ? 8.751 -11.162 7.114 1.00 92.94 126 ASP A O 1
ATOM 987 N N . GLN A 1 127 ? 6.620 -11.566 7.633 1.00 90.12 127 GLN A N 1
ATOM 988 C CA . GLN A 1 127 ? 6.193 -11.798 6.247 1.00 90.12 127 GLN A CA 1
ATOM 989 C C . GLN A 1 127 ? 6.577 -10.678 5.278 1.00 90.12 127 GLN A C 1
ATOM 991 O O . GLN A 1 127 ? 6.970 -10.958 4.146 1.00 90.12 127 GLN A O 1
ATOM 996 N N . TYR A 1 128 ? 6.480 -9.430 5.726 1.00 89.38 128 TYR A N 1
ATOM 997 C CA . TYR A 1 128 ? 6.825 -8.259 4.921 1.00 89.38 128 TYR A CA 1
ATOM 998 C C . TYR A 1 128 ? 8.320 -7.914 4.961 1.00 89.38 128 TYR A C 1
ATOM 1000 O O . TYR A 1 128 ? 8.777 -7.113 4.157 1.00 89.38 128 TYR A O 1
ATOM 1008 N N . ALA A 1 129 ? 9.083 -8.513 5.879 1.00 91.81 129 ALA A N 1
ATOM 1009 C CA . ALA A 1 129 ? 10.538 -8.376 5.931 1.00 91.81 129 ALA A CA 1
ATOM 1010 C C . ALA A 1 129 ? 11.253 -9.421 5.057 1.00 91.81 129 ALA A C 1
ATOM 1012 O O . ALA A 1 129 ? 12.428 -9.261 4.731 1.00 91.81 129 ALA A O 1
ATOM 1013 N N . ARG A 1 130 ? 10.560 -10.502 4.679 1.00 91.12 130 ARG A N 1
ATOM 1014 C CA . ARG A 1 130 ? 11.088 -11.508 3.755 1.00 91.12 130 ARG A CA 1
ATOM 1015 C C . ARG A 1 130 ? 11.066 -10.977 2.325 1.00 91.12 130 ARG A C 1
ATOM 1017 O O . ARG A 1 130 ? 10.099 -10.348 1.906 1.00 91.12 130 ARG A O 1
ATOM 1024 N N . VAL A 1 131 ? 12.109 -11.300 1.564 1.00 91.00 131 VAL A N 1
ATOM 1025 C CA . VAL A 1 131 ? 12.146 -11.042 0.120 1.00 91.00 131 VAL A CA 1
ATOM 1026 C C . VAL A 1 131 ? 11.050 -11.865 -0.549 1.00 91.00 131 VAL A C 1
ATOM 1028 O O . VAL A 1 131 ? 10.982 -13.082 -0.372 1.00 91.00 131 VAL A O 1
ATOM 1031 N N . GLN A 1 132 ? 10.187 -11.196 -1.308 1.00 89.44 132 GLN A N 1
ATOM 1032 C CA . GLN A 1 132 ? 9.090 -11.828 -2.028 1.00 89.44 132 GLN A CA 1
ATOM 1033 C C . GLN A 1 132 ? 9.453 -11.915 -3.507 1.00 89.44 132 GLN A C 1
ATOM 1035 O O . GLN A 1 132 ? 9.677 -10.898 -4.158 1.00 89.44 132 GLN A O 1
ATOM 1040 N N . VAL A 1 133 ? 9.537 -13.136 -4.035 1.00 91.19 133 VAL A N 1
ATOM 1041 C CA . VAL A 1 133 ? 9.818 -13.366 -5.457 1.00 91.19 133 VAL A CA 1
ATOM 1042 C C . VAL A 1 133 ? 8.498 -13.312 -6.219 1.00 91.19 133 VAL A C 1
ATOM 1044 O O . VAL A 1 133 ? 7.681 -14.230 -6.123 1.00 91.19 133 VAL A O 1
ATOM 1047 N N . HIS A 1 134 ? 8.279 -12.223 -6.953 1.00 91.69 134 HIS A N 1
ATOM 1048 C CA . HIS A 1 134 ? 7.097 -12.033 -7.787 1.00 91.69 134 HIS A CA 1
ATOM 1049 C C . HIS A 1 134 ? 7.402 -12.405 -9.241 1.00 91.69 134 HIS A C 1
ATOM 1051 O O . HIS A 1 134 ? 8.465 -12.066 -9.753 1.00 91.69 134 HIS A O 1
ATOM 1057 N N . HIS A 1 135 ? 6.494 -13.146 -9.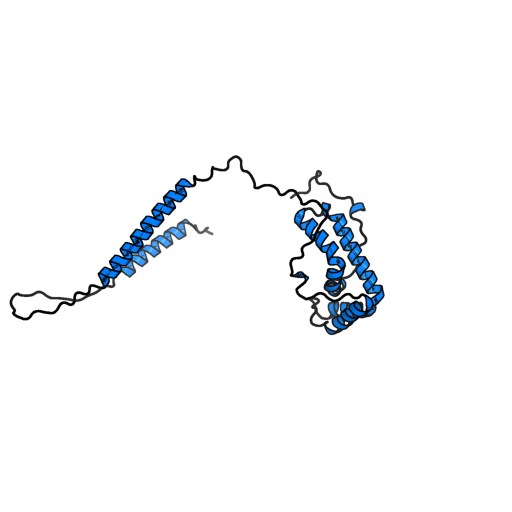874 1.00 90.44 135 HIS A N 1
ATOM 1058 C CA . HIS A 1 135 ? 6.634 -13.571 -11.266 1.00 90.44 135 HIS A CA 1
ATOM 1059 C C . HIS A 1 135 ? 5.711 -12.711 -12.113 1.00 90.44 135 HIS A C 1
ATOM 1061 O O . HIS A 1 135 ? 4.518 -12.644 -11.819 1.00 90.44 135 HIS A O 1
ATOM 1067 N N . THR A 1 136 ? 6.276 -12.080 -13.135 1.00 89.38 136 THR A N 1
ATOM 1068 C CA . THR A 1 136 ? 5.586 -11.102 -13.971 1.00 89.38 136 THR A CA 1
ATOM 1069 C C . THR A 1 136 ? 5.612 -11.550 -15.422 1.00 89.38 136 THR A C 1
ATOM 1071 O O . THR A 1 136 ? 6.572 -12.176 -15.874 1.00 89.38 136 THR A O 1
ATOM 1074 N N . ASP A 1 137 ? 4.546 -11.231 -16.152 1.00 87.75 137 ASP A N 1
ATOM 1075 C CA . ASP A 1 137 ? 4.446 -11.535 -17.585 1.00 87.75 137 ASP A CA 1
ATOM 1076 C C . ASP A 1 137 ? 5.122 -10.450 -18.445 1.00 87.75 137 ASP A C 1
ATOM 1078 O O . ASP A 1 137 ? 5.408 -10.653 -19.628 1.00 87.75 137 ASP A O 1
ATOM 1082 N N . ARG A 1 138 ? 5.383 -9.278 -17.852 1.00 85.38 138 ARG A N 1
ATOM 1083 C CA . ARG A 1 138 ? 6.005 -8.128 -18.512 1.00 85.38 138 ARG A CA 1
ATOM 1084 C C . ARG A 1 138 ? 7.467 -8.427 -18.892 1.00 85.38 138 ARG A C 1
ATOM 1086 O O . ARG A 1 138 ? 8.186 -9.081 -18.133 1.00 85.38 138 ARG A O 1
ATOM 1093 N N . PRO A 1 139 ? 7.963 -7.914 -20.030 1.00 87.56 139 PRO A N 1
ATOM 1094 C CA . PRO A 1 139 ? 9.367 -8.064 -20.377 1.00 87.56 139 PRO A CA 1
ATOM 1095 C C . PRO A 1 139 ? 10.241 -7.246 -19.423 1.00 87.56 139 PRO A C 1
ATOM 1097 O O . PRO A 1 139 ? 9.924 -6.103 -19.084 1.00 87.56 139 PRO A O 1
ATOM 1100 N N . LYS A 1 140 ? 11.382 -7.818 -19.031 1.00 85.00 140 LYS A N 1
ATOM 1101 C CA . LYS A 1 140 ? 12.371 -7.094 -18.236 1.00 85.00 140 LYS A CA 1
ATOM 1102 C C . LYS A 1 140 ? 12.920 -5.906 -19.044 1.00 85.00 140 LYS A C 1
ATOM 1104 O O . LYS A 1 140 ? 13.226 -6.085 -20.227 1.00 85.00 140 LYS A O 1
ATOM 1109 N N . PRO A 1 141 ? 13.090 -4.720 -18.433 1.00 86.31 141 PRO A N 1
ATOM 1110 C CA . PRO A 1 141 ? 13.707 -3.585 -19.106 1.00 86.31 141 PRO A CA 1
ATOM 1111 C C . PRO A 1 141 ? 15.115 -3.925 -19.613 1.00 86.31 141 PRO A C 1
ATOM 1113 O O . PRO A 1 141 ? 15.828 -4.705 -18.967 1.00 86.31 141 PRO A O 1
ATOM 1116 N N . PRO A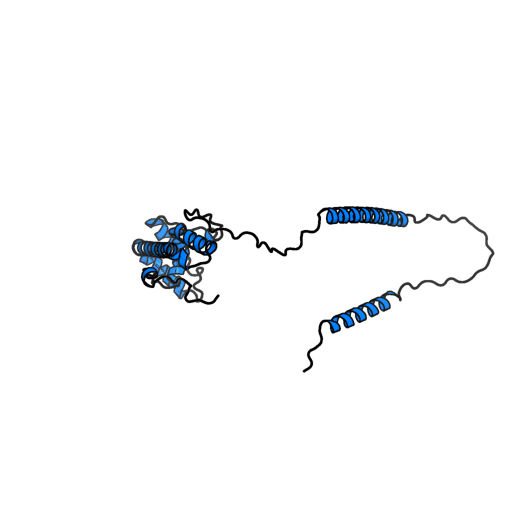 1 142 ? 15.530 -3.366 -20.763 1.00 82.88 142 PRO A N 1
ATOM 1117 C CA . PRO A 1 142 ? 16.876 -3.571 -21.270 1.00 82.88 142 PRO A CA 1
ATOM 1118 C C . PRO A 1 142 ? 17.873 -3.002 -20.260 1.00 82.88 142 PRO A C 1
ATOM 1120 O O . PRO A 1 142 ? 17.796 -1.836 -19.884 1.00 82.88 142 PRO A O 1
ATOM 1123 N N . VAL A 1 143 ? 18.800 -3.840 -19.803 1.00 81.50 143 VAL A N 1
ATOM 1124 C CA . VAL A 1 143 ? 19.884 -3.391 -18.929 1.00 81.50 143 VAL A CA 1
ATOM 1125 C C . VAL A 1 143 ? 20.846 -2.584 -19.792 1.00 81.50 143 VAL A C 1
ATOM 1127 O O . VAL A 1 143 ? 21.421 -3.129 -20.737 1.00 81.50 143 VAL A O 1
ATOM 1130 N N . GLU A 1 144 ? 21.007 -1.296 -19.490 1.00 77.31 144 GLU A N 1
ATOM 1131 C CA . GLU A 1 144 ? 22.055 -0.489 -20.110 1.00 77.31 144 GLU A CA 1
ATOM 1132 C C . GLU A 1 144 ? 23.406 -1.152 -19.811 1.00 77.31 144 GLU A C 1
ATOM 1134 O O . GLU A 1 144 ? 23.729 -1.467 -18.662 1.00 77.31 144 GLU A O 1
ATOM 1139 N N . GLY A 1 145 ? 24.164 -1.461 -20.866 1.00 79.06 145 GLY A N 1
ATOM 1140 C CA . GLY A 1 145 ? 25.476 -2.082 -20.724 1.00 79.06 145 GLY A CA 1
ATOM 1141 C C . GLY A 1 145 ? 26.435 -1.192 -19.923 1.00 79.06 145 GLY A C 1
ATOM 1142 O O . GLY A 1 145 ? 26.175 0.001 -19.752 1.00 79.06 145 GLY A O 1
ATOM 1143 N N . PRO A 1 146 ? 27.566 -1.740 -19.439 1.00 80.75 146 PRO A N 1
ATOM 1144 C CA . PRO A 1 146 ? 28.581 -0.919 -18.790 1.00 80.75 146 PRO A CA 1
ATOM 1145 C C . PRO A 1 146 ? 28.957 0.247 -19.708 1.00 80.75 146 PRO A C 1
ATOM 1147 O O . PRO A 1 146 ? 29.120 0.052 -20.913 1.00 80.75 146 PRO A O 1
ATOM 1150 N N . ALA A 1 147 ? 29.087 1.449 -19.142 1.00 80.38 147 ALA A N 1
ATOM 1151 C CA . ALA A 1 147 ? 29.493 2.625 -19.898 1.00 80.38 147 ALA A CA 1
ATOM 1152 C C . ALA A 1 147 ? 30.841 2.348 -20.581 1.00 80.38 147 ALA A C 1
ATOM 1154 O O . ALA A 1 147 ? 31.876 2.222 -19.924 1.00 80.38 147 ALA A O 1
ATOM 1155 N N . VAL A 1 148 ? 30.821 2.206 -21.906 1.00 83.06 148 VAL A N 1
ATOM 1156 C CA . VAL A 1 148 ? 32.035 2.036 -22.701 1.00 83.06 148 VAL A CA 1
ATOM 1157 C C . VAL A 1 148 ? 32.547 3.425 -23.034 1.00 83.06 148 VAL A C 1
ATOM 1159 O O . VAL A 1 148 ? 31.982 4.126 -23.871 1.00 83.06 148 VAL A O 1
ATOM 1162 N N . TYR A 1 149 ? 33.619 3.828 -22.361 1.00 83.44 149 TYR A N 1
ATOM 1163 C CA . TYR A 1 149 ? 34.323 5.058 -22.694 1.00 83.44 149 TYR A CA 1
ATOM 1164 C C . TYR A 1 149 ? 35.274 4.778 -23.864 1.00 83.44 149 TYR A C 1
ATOM 1166 O O . TYR A 1 149 ? 36.151 3.923 -23.721 1.00 83.44 149 TYR A O 1
ATOM 1174 N N . PRO A 1 150 ? 35.134 5.471 -25.009 1.00 82.38 150 PRO A N 1
ATOM 1175 C CA . PRO A 1 150 ? 36.011 5.255 -26.162 1.00 82.38 150 PRO A CA 1
ATOM 1176 C C . PRO A 1 150 ? 37.475 5.598 -25.845 1.00 82.38 150 PRO A C 1
ATOM 1178 O O . PRO A 1 150 ? 38.380 4.964 -26.378 1.00 82.38 150 PRO A O 1
ATOM 1181 N N . ASP A 1 151 ? 37.693 6.528 -24.911 1.00 84.50 151 ASP A N 1
ATOM 1182 C CA . ASP A 1 151 ? 39.016 6.995 -24.484 1.00 84.50 151 ASP A CA 1
ATOM 1183 C C . ASP A 1 151 ? 39.533 6.271 -23.229 1.00 84.50 151 ASP A C 1
ATOM 1185 O O . ASP A 1 151 ? 40.429 6.763 -22.538 1.00 84.50 151 ASP A O 1
ATOM 1189 N N . ALA A 1 152 ? 38.957 5.115 -22.877 1.00 82.00 152 ALA A N 1
ATOM 1190 C CA . ALA A 1 152 ? 39.434 4.342 -21.739 1.00 82.00 152 ALA A CA 1
ATOM 1191 C C . ALA A 1 152 ? 40.899 3.935 -21.965 1.00 82.00 152 ALA A C 1
ATOM 1193 O O . ALA A 1 152 ? 41.218 3.217 -22.916 1.00 82.00 152 ALA A O 1
ATOM 1194 N N . ALA A 1 153 ? 41.793 4.380 -21.075 1.00 82.50 153 ALA A N 1
ATOM 1195 C CA . ALA A 1 153 ? 43.177 3.928 -21.090 1.00 82.50 153 ALA A CA 1
ATOM 1196 C C . ALA A 1 153 ? 43.199 2.389 -21.051 1.00 82.50 153 ALA A C 1
ATOM 1198 O O . ALA A 1 153 ? 42.463 1.793 -20.254 1.00 82.50 153 ALA A O 1
ATOM 1199 N N . PRO A 1 154 ? 44.012 1.730 -21.897 1.00 83.31 154 PRO A N 1
ATOM 1200 C CA . PRO A 1 154 ? 44.076 0.280 -21.906 1.00 83.31 154 PRO A CA 1
ATOM 1201 C C . PRO A 1 154 ? 44.458 -0.219 -20.514 1.00 83.31 154 PRO A C 1
ATOM 1203 O O . PRO A 1 154 ? 45.279 0.390 -19.820 1.00 83.31 154 PRO A O 1
ATOM 1206 N N . TYR A 1 155 ? 43.859 -1.337 -20.105 1.00 76.19 155 TYR A N 1
ATOM 1207 C CA . TYR A 1 155 ? 44.218 -1.964 -18.841 1.00 76.19 155 TYR A CA 1
ATOM 1208 C C . TYR A 1 155 ? 45.723 -2.273 -18.832 1.00 76.19 155 TYR A C 1
ATOM 1210 O O . TYR A 1 155 ? 46.290 -2.690 -19.846 1.00 76.19 155 TYR A O 1
ATOM 1218 N N . LEU A 1 156 ? 46.380 -2.051 -17.690 1.00 83.06 156 LEU A N 1
ATOM 1219 C CA . LEU A 1 156 ? 47.802 -2.357 -17.534 1.00 83.06 156 LEU A CA 1
ATOM 1220 C C . LEU A 1 156 ? 48.054 -3.840 -17.863 1.00 83.06 156 LEU A C 1
ATOM 1222 O O . LEU A 1 156 ? 47.321 -4.693 -17.360 1.00 83.06 156 LEU A O 1
ATOM 1226 N N . PRO A 1 157 ? 49.092 -4.182 -18.649 1.00 84.19 157 PRO A N 1
ATOM 1227 C CA . PRO A 1 157 ? 49.348 -5.571 -19.013 1.00 84.19 157 PRO A CA 1
ATOM 1228 C C . PRO A 1 157 ? 49.524 -6.443 -17.762 1.00 84.19 157 PRO A C 1
ATOM 1230 O O . PRO A 1 157 ? 50.283 -6.086 -16.856 1.00 84.19 157 PRO A O 1
ATOM 1233 N N . GLU A 1 158 ? 48.878 -7.614 -17.726 1.00 78.81 158 GLU A N 1
ATOM 1234 C CA . GLU A 1 158 ? 48.908 -8.527 -16.567 1.00 78.81 158 GLU A CA 1
ATOM 1235 C C . GLU A 1 158 ? 50.332 -8.956 -16.161 1.00 78.81 158 GLU A C 1
ATOM 1237 O O . GLU A 1 158 ? 50.621 -9.213 -14.986 1.00 78.81 158 GLU A O 1
ATOM 1242 N N . GLU A 1 159 ? 51.260 -8.957 -17.121 1.00 75.94 159 GLU A N 1
ATOM 1243 C CA . GLU A 1 159 ? 52.677 -9.276 -16.926 1.00 75.94 159 GLU A CA 1
ATOM 1244 C C . GLU A 1 159 ? 53.371 -8.348 -15.915 1.00 75.94 159 GLU A C 1
ATOM 1246 O O . GLU A 1 159 ? 54.209 -8.791 -15.120 1.00 75.94 159 GLU A O 1
ATOM 1251 N N . HIS A 1 160 ? 52.990 -7.066 -15.873 1.00 71.19 160 HIS A N 1
ATOM 1252 C CA . HIS A 1 160 ? 53.558 -6.112 -14.917 1.00 71.19 160 HIS A CA 1
ATOM 1253 C C . HIS A 1 160 ? 53.174 -6.464 -13.474 1.00 71.19 160 HIS A C 1
ATOM 1255 O O . HIS A 1 160 ? 54.019 -6.405 -12.573 1.00 71.19 160 HIS A O 1
ATOM 1261 N N . PHE A 1 161 ? 51.938 -6.919 -13.253 1.00 73.44 161 PHE A N 1
ATOM 1262 C CA . PHE A 1 161 ? 51.472 -7.356 -11.937 1.00 73.44 161 PHE A CA 1
ATOM 1263 C C . PHE A 1 161 ? 52.126 -8.669 -11.504 1.00 73.44 161 PHE A C 1
ATOM 1265 O O . PHE A 1 161 ? 52.511 -8.819 -10.341 1.00 73.44 161 PHE A O 1
ATOM 1272 N N . LYS A 1 162 ? 52.315 -9.615 -12.431 1.00 76.94 162 LYS A N 1
ATOM 1273 C CA . LYS A 1 162 ? 52.983 -10.895 -12.154 1.00 76.94 162 LYS A CA 1
ATOM 1274 C C . LYS A 1 162 ? 54.443 -10.695 -11.751 1.00 76.94 162 LYS A C 1
ATOM 1276 O O . LYS A 1 162 ? 54.903 -11.287 -10.768 1.00 76.94 162 LYS A O 1
ATOM 1281 N N . LYS A 1 163 ? 55.160 -9.806 -12.446 1.00 77.00 163 LYS A N 1
ATOM 1282 C CA . LYS A 1 163 ? 56.542 -9.436 -12.110 1.00 77.00 163 LYS A CA 1
ATOM 1283 C C . LYS A 1 163 ? 56.626 -8.797 -10.723 1.00 77.00 163 LYS A C 1
ATOM 1285 O O . LYS A 1 163 ? 57.461 -9.209 -9.920 1.00 77.00 163 LYS A O 1
ATOM 1290 N N . MET A 1 164 ? 55.722 -7.868 -10.409 1.00 74.25 164 MET A N 1
ATOM 1291 C CA . MET A 1 164 ? 55.672 -7.200 -9.104 1.00 74.25 164 MET A CA 1
ATOM 1292 C C . MET A 1 164 ? 55.393 -8.183 -7.955 1.00 74.25 164 MET A C 1
ATOM 1294 O O . MET A 1 164 ? 56.125 -8.186 -6.968 1.00 74.25 164 MET A O 1
ATOM 1298 N N . LYS A 1 165 ? 54.410 -9.084 -8.107 1.00 80.00 165 LYS A N 1
ATOM 1299 C CA . LYS A 1 165 ? 54.094 -10.126 -7.109 1.00 80.00 165 LYS A CA 1
ATOM 1300 C C . LYS A 1 165 ? 55.267 -11.076 -6.866 1.00 80.00 165 LYS A C 1
ATOM 1302 O O . LYS A 1 165 ? 55.573 -11.405 -5.724 1.00 80.00 165 LYS A O 1
ATOM 1307 N N . THR A 1 166 ? 55.955 -11.482 -7.932 1.00 78.00 166 THR A N 1
ATOM 1308 C CA . THR A 1 166 ? 57.106 -12.395 -7.840 1.00 78.00 166 THR A CA 1
ATOM 1309 C C . THR A 1 166 ? 58.291 -11.736 -7.132 1.00 78.00 166 THR A C 1
ATOM 1311 O O . THR A 1 166 ? 58.974 -12.374 -6.334 1.00 78.00 166 THR A O 1
ATOM 1314 N N . ILE A 1 167 ? 58.534 -10.452 -7.403 1.00 81.25 167 ILE A N 1
ATOM 1315 C CA . ILE A 1 167 ? 59.582 -9.671 -6.741 1.00 81.25 167 ILE A CA 1
ATOM 1316 C C . ILE A 1 167 ? 59.250 -9.481 -5.254 1.00 81.25 167 ILE A C 1
ATOM 1318 O O . ILE A 1 167 ? 60.087 -9.779 -4.405 1.00 81.25 167 ILE A O 1
ATOM 1322 N N . ALA A 1 168 ? 58.022 -9.068 -4.931 1.00 82.88 168 ALA A N 1
ATOM 1323 C CA . ALA A 1 168 ? 57.574 -8.889 -3.551 1.00 82.88 168 ALA A CA 1
ATOM 1324 C C . ALA A 1 168 ? 57.673 -10.189 -2.733 1.00 82.88 168 ALA A C 1
ATOM 1326 O O . ALA A 1 168 ? 58.189 -10.169 -1.619 1.00 82.88 168 ALA A O 1
ATOM 1327 N N . ALA A 1 169 ? 57.276 -11.332 -3.304 1.00 86.81 169 ALA A N 1
ATOM 1328 C CA . ALA A 1 169 ? 57.388 -12.636 -2.647 1.00 86.81 169 ALA A CA 1
ATOM 1329 C C . ALA A 1 169 ? 58.845 -13.028 -2.341 1.00 86.81 169 ALA A C 1
ATOM 1331 O O . ALA A 1 169 ? 59.131 -13.556 -1.267 1.00 86.81 169 ALA A O 1
ATOM 1332 N N . LYS A 1 170 ? 59.782 -12.731 -3.253 1.00 85.69 170 LYS A N 1
ATOM 1333 C CA . LYS A 1 170 ? 61.217 -12.986 -3.042 1.00 85.69 170 LYS A CA 1
ATOM 1334 C C . LYS A 1 170 ? 61.785 -12.129 -1.912 1.00 85.69 170 LYS A C 1
ATOM 1336 O O . LYS A 1 170 ? 62.461 -12.662 -1.038 1.00 85.69 170 LYS A O 1
ATOM 1341 N N . TYR A 1 171 ? 61.491 -10.828 -1.900 1.00 86.94 171 TYR A N 1
ATOM 1342 C CA . TYR A 1 171 ? 61.949 -9.937 -0.828 1.00 86.94 171 TYR A CA 1
ATOM 1343 C C . TYR A 1 171 ? 61.319 -10.283 0.522 1.00 86.94 171 TYR A C 1
ATOM 1345 O O . TYR A 1 171 ? 62.014 -10.262 1.535 1.00 86.94 171 TYR A O 1
ATOM 1353 N N . PHE A 1 172 ? 60.045 -10.676 0.537 1.00 88.12 172 PHE A N 1
ATOM 1354 C CA . PHE A 1 172 ? 59.371 -11.142 1.745 1.00 88.12 172 PHE A CA 1
ATOM 1355 C C . PHE A 1 172 ? 60.025 -12.413 2.307 1.00 88.12 172 PHE A C 1
ATOM 1357 O O . PHE A 1 172 ? 60.330 -12.471 3.493 1.00 88.12 172 PHE A O 1
ATOM 1364 N N . ALA A 1 173 ? 60.334 -13.400 1.459 1.00 87.81 173 ALA A N 1
ATOM 1365 C CA . ALA A 1 173 ? 61.032 -14.613 1.885 1.00 87.81 173 ALA A CA 1
ATOM 1366 C C . ALA A 1 173 ? 62.432 -14.317 2.454 1.00 87.81 173 ALA A C 1
ATOM 1368 O O . ALA A 1 173 ? 62.797 -14.844 3.503 1.00 87.81 173 ALA A O 1
ATOM 1369 N N . VAL A 1 174 ? 63.200 -13.435 1.803 1.00 89.25 174 VAL A N 1
ATOM 1370 C CA . VAL A 1 174 ? 64.527 -13.014 2.284 1.00 89.25 174 VAL A CA 1
ATOM 1371 C C . VAL A 1 174 ? 64.427 -12.280 3.623 1.00 89.25 174 VAL A C 1
ATOM 1373 O O . VAL A 1 174 ? 65.232 -12.535 4.516 1.00 89.25 174 VAL A O 1
ATOM 1376 N N . PHE A 1 175 ? 63.425 -11.417 3.797 1.00 88.94 175 PHE A N 1
ATOM 1377 C CA . PHE A 1 175 ? 63.178 -10.710 5.054 1.00 88.94 175 PHE A CA 1
ATOM 1378 C C . PHE A 1 175 ? 62.842 -11.669 6.205 1.00 88.94 175 PHE A C 1
ATOM 1380 O O . PHE A 1 175 ? 63.395 -11.532 7.295 1.00 88.94 175 PHE A O 1
ATOM 1387 N N . ILE A 1 176 ? 62.008 -12.686 5.958 1.00 87.81 176 ILE A N 1
ATOM 1388 C CA . ILE A 1 176 ? 61.702 -13.729 6.949 1.00 87.81 176 ILE A CA 1
ATOM 1389 C C . ILE A 1 176 ? 62.961 -14.519 7.324 1.00 87.81 176 ILE A C 1
ATOM 1391 O O . ILE A 1 176 ? 63.218 -14.730 8.506 1.00 87.81 176 ILE A O 1
ATOM 1395 N N . ILE A 1 177 ? 63.781 -14.910 6.345 1.00 88.38 177 ILE A N 1
ATOM 1396 C CA . ILE A 1 177 ? 65.043 -15.619 6.606 1.00 88.38 177 ILE A CA 1
ATOM 1397 C C . ILE A 1 177 ? 65.995 -14.745 7.435 1.00 88.38 177 ILE A C 1
ATOM 1399 O O . ILE A 1 177 ? 66.576 -15.225 8.406 1.00 88.38 177 ILE A O 1
ATOM 1403 N N . ALA A 1 178 ? 66.125 -13.460 7.102 1.00 87.44 178 ALA A N 1
ATOM 1404 C CA . ALA A 1 178 ? 66.957 -12.525 7.853 1.00 87.44 178 ALA A CA 1
ATOM 1405 C C . ALA A 1 178 ? 66.463 -12.344 9.298 1.00 87.44 178 ALA A C 1
ATOM 1407 O O . ALA A 1 178 ? 67.273 -12.380 10.221 1.00 87.44 178 ALA A O 1
ATOM 1408 N N . LEU A 1 179 ? 65.149 -12.226 9.515 1.00 86.38 179 LEU A N 1
ATOM 1409 C CA . LEU A 1 179 ? 64.565 -12.173 10.858 1.00 86.38 179 LEU A CA 1
ATOM 1410 C C . LEU A 1 179 ? 64.866 -13.438 11.666 1.00 86.38 179 LEU A C 1
ATOM 1412 O O . LEU A 1 179 ? 65.246 -13.336 12.831 1.00 86.38 179 LEU A O 1
ATOM 1416 N N . VAL A 1 180 ? 64.736 -14.621 11.061 1.00 87.06 180 VAL A N 1
ATOM 1417 C CA . VAL A 1 180 ? 65.073 -15.891 11.724 1.00 87.06 180 VAL A CA 1
ATOM 1418 C C . VAL A 1 180 ? 66.556 -15.925 12.101 1.00 87.06 180 VAL A C 1
ATOM 1420 O O . VAL A 1 180 ? 66.887 -16.267 13.233 1.00 87.06 180 VAL A O 1
ATOM 1423 N N . LEU A 1 181 ? 67.451 -15.510 11.202 1.00 84.00 181 LEU A N 1
ATOM 1424 C CA . LEU A 1 181 ? 68.893 -15.462 11.468 1.00 84.00 181 LEU A CA 1
ATOM 1425 C C . LEU A 1 181 ? 69.266 -14.460 12.570 1.00 84.00 181 LEU A C 1
ATOM 1427 O O . LEU A 1 181 ? 70.106 -14.772 13.411 1.00 84.00 181 LEU A O 1
ATOM 1431 N N . VAL A 1 182 ? 68.634 -13.283 12.610 1.00 83.56 182 VAL A N 1
ATOM 1432 C CA . VAL A 1 182 ? 68.858 -12.288 13.674 1.00 83.56 182 VAL A CA 1
ATOM 1433 C C . VAL A 1 182 ? 68.394 -12.822 15.030 1.00 83.56 182 VAL A C 1
ATOM 1435 O O . VAL A 1 182 ? 69.134 -12.709 16.005 1.00 83.56 182 VAL A O 1
ATOM 1438 N N . ASN A 1 183 ? 67.228 -13.473 15.086 1.00 78.75 183 ASN A N 1
ATOM 1439 C CA . ASN A 1 183 ? 66.752 -14.104 16.318 1.00 78.75 183 ASN A CA 1
ATOM 1440 C C . ASN A 1 183 ? 67.703 -15.223 16.774 1.00 78.75 183 ASN A C 1
ATOM 1442 O O . ASN A 1 183 ? 68.021 -15.301 17.954 1.00 78.75 183 ASN A O 1
ATOM 1446 N N . LEU A 1 184 ? 68.233 -16.044 15.857 1.00 75.69 184 LEU A N 1
ATOM 1447 C CA . LEU A 1 184 ? 69.224 -17.079 16.188 1.00 75.69 184 LEU A CA 1
ATOM 1448 C C . LEU A 1 184 ? 70.537 -16.494 16.739 1.00 75.69 184 LEU A C 1
ATOM 1450 O O . LEU A 1 184 ? 71.125 -17.074 17.650 1.00 75.69 184 LEU A O 1
ATOM 1454 N N . MET A 1 185 ? 70.978 -15.336 16.239 1.00 66.81 185 MET A N 1
ATOM 1455 C CA . MET A 1 185 ? 72.182 -14.646 16.727 1.00 66.81 185 MET A CA 1
ATOM 1456 C C . MET A 1 185 ? 72.006 -14.068 18.142 1.00 66.81 185 MET A C 1
ATOM 1458 O O . MET A 1 185 ? 72.993 -13.916 18.858 1.00 66.81 185 MET A O 1
ATOM 1462 N N . GLN A 1 186 ? 70.772 -13.792 18.581 1.00 62.00 186 GLN A N 1
ATOM 1463 C CA . GLN A 1 186 ? 70.483 -13.299 19.937 1.00 62.00 186 GLN A CA 1
ATOM 1464 C C . GLN A 1 186 ? 70.484 -14.399 21.018 1.00 62.00 186 GLN A C 1
ATOM 1466 O O . GLN A 1 186 ? 70.541 -14.066 22.197 1.00 62.00 186 GLN A O 1
ATOM 1471 N N . TYR A 1 187 ? 70.484 -15.690 20.656 1.00 59.50 187 TYR A N 1
ATOM 1472 C CA . TYR A 1 187 ? 70.555 -16.805 21.621 1.00 59.50 187 TYR A CA 1
ATOM 1473 C C . TYR A 1 187 ? 71.981 -17.281 21.937 1.00 59.50 187 TYR A C 1
ATOM 1475 O O . TYR A 1 187 ? 72.166 -18.164 22.775 1.00 59.50 187 TYR A O 1
ATOM 1483 N N . ALA A 1 188 ? 73.005 -16.705 21.304 1.00 58.78 188 ALA A N 1
ATOM 1484 C CA . ALA A 1 188 ? 74.399 -17.022 21.596 1.00 58.78 188 ALA A CA 1
ATOM 1485 C C . ALA A 1 188 ? 74.970 -16.103 22.694 1.00 58.78 188 ALA A C 1
ATOM 1487 O O . ALA A 1 188 ? 75.950 -15.392 22.476 1.00 58.78 188 ALA A O 1
ATOM 1488 N N . GLU A 1 189 ? 74.396 -16.129 23.901 1.00 53.81 189 GLU A N 1
ATOM 1489 C CA . GLU A 1 189 ? 75.127 -15.668 25.086 1.00 53.81 189 GLU A CA 1
ATOM 1490 C C . GLU A 1 189 ? 76.218 -16.699 25.401 1.00 53.81 189 GLU A C 1
ATOM 1492 O O . GLU A 1 189 ? 75.990 -17.749 26.007 1.00 53.81 189 GLU A O 1
ATOM 1497 N N . ALA A 1 190 ? 77.429 -16.425 24.913 1.00 51.97 190 ALA A N 1
ATOM 1498 C CA . ALA A 1 190 ? 78.601 -17.246 25.159 1.00 51.97 190 ALA A CA 1
ATOM 1499 C C . ALA A 1 190 ? 78.835 -17.391 26.672 1.00 51.97 190 ALA A C 1
ATOM 1501 O O . ALA A 1 190 ? 79.200 -16.445 27.369 1.00 51.97 190 ALA A O 1
ATOM 1502 N N . THR A 1 191 ? 78.646 -18.614 27.170 1.00 54.06 191 THR A N 1
ATOM 1503 C CA . THR A 1 191 ? 78.974 -19.055 28.528 1.00 54.06 191 THR A CA 1
ATOM 1504 C C . THR A 1 191 ? 80.488 -18.954 28.753 1.00 54.06 191 THR A C 1
ATOM 1506 O O . THR A 1 191 ? 81.222 -19.931 28.610 1.00 54.06 191 THR A O 1
ATOM 1509 N N . TYR A 1 192 ? 80.992 -17.764 29.080 1.00 51.97 192 TYR A N 1
ATOM 1510 C CA . TYR A 1 192 ? 82.418 -17.564 29.334 1.00 51.97 192 TYR A CA 1
ATOM 1511 C C . TYR A 1 192 ? 82.771 -18.021 30.759 1.00 51.97 192 TYR A C 1
ATOM 1513 O O . TYR A 1 192 ? 82.571 -17.305 31.742 1.00 51.97 192 TYR A O 1
ATOM 1521 N N . ARG A 1 193 ? 83.309 -19.241 30.889 1.00 49.12 193 ARG A N 1
ATOM 1522 C CA . ARG A 1 193 ? 83.978 -19.695 32.120 1.00 49.12 193 ARG A CA 1
ATOM 1523 C C . ARG A 1 193 ? 85.311 -18.952 32.274 1.00 49.12 193 ARG A C 1
ATOM 1525 O O . ARG A 1 193 ? 86.143 -18.973 31.372 1.00 49.12 193 ARG A O 1
ATOM 1532 N N . LYS A 1 194 ? 85.513 -18.301 33.423 1.00 46.31 194 LYS A N 1
ATOM 1533 C CA . LYS A 1 194 ? 86.748 -17.575 33.773 1.00 46.31 194 LYS A CA 1
ATOM 1534 C C . LYS A 1 194 ? 87.926 -18.547 33.983 1.00 46.31 194 LYS A C 1
ATOM 1536 O O . LYS A 1 194 ? 87.775 -19.462 34.794 1.00 46.31 194 LYS A O 1
ATOM 1541 N N . PRO A 1 195 ? 89.101 -18.332 33.361 1.00 45.62 195 PRO A N 1
ATOM 1542 C CA . PRO A 1 195 ? 90.356 -18.931 33.806 1.00 45.62 195 PRO A CA 1
ATOM 1543 C C . PRO A 1 195 ? 91.031 -18.087 34.917 1.00 45.62 195 PRO A C 1
ATOM 1545 O O . PRO A 1 195 ? 90.756 -16.888 35.023 1.00 45.62 195 PRO A O 1
ATOM 1548 N N . PRO A 1 196 ? 91.883 -18.690 35.772 1.00 47.31 196 PRO A N 1
ATOM 1549 C CA . PRO A 1 196 ? 92.396 -18.076 37.002 1.00 47.31 196 PRO A CA 1
ATOM 1550 C C . PRO A 1 196 ? 93.758 -17.369 36.821 1.00 47.31 196 PRO A C 1
ATOM 1552 O O . PRO A 1 196 ? 94.548 -17.810 36.001 1.00 47.31 196 PRO A O 1
ATOM 1555 N N . PHE A 1 197 ? 93.994 -16.317 37.631 1.00 39.97 197 PHE A N 1
ATOM 1556 C CA . PHE A 1 197 ? 95.262 -15.673 38.077 1.00 39.97 197 PHE A CA 1
ATOM 1557 C C . PHE A 1 197 ? 96.451 -15.555 37.084 1.00 39.97 197 PHE A C 1
ATOM 1559 O O . PHE A 1 197 ? 96.893 -16.522 36.491 1.00 39.97 197 PHE A O 1
ATOM 1566 N N . ASN A 1 198 ? 97.130 -14.413 36.928 1.00 36.84 198 ASN A N 1
ATOM 1567 C CA . ASN A 1 198 ? 97.795 -13.612 37.962 1.00 36.84 198 ASN A CA 1
ATOM 1568 C C . ASN A 1 198 ? 98.151 -12.216 37.397 1.00 36.84 198 ASN A C 1
ATOM 1570 O O . ASN A 1 198 ? 98.293 -12.054 36.188 1.00 36.84 198 ASN A O 1
ATOM 1574 N N . GLY A 1 199 ? 98.228 -11.218 38.276 1.00 40.66 199 GLY A N 1
ATOM 1575 C CA . GLY A 1 199 ? 98.134 -9.793 37.956 1.00 40.66 199 GLY A CA 1
ATOM 1576 C C . GLY A 1 199 ? 99.324 -9.135 37.250 1.00 40.66 199 GLY A C 1
ATOM 1577 O O . GLY A 1 199 ? 100.289 -9.774 36.851 1.00 40.66 199 GLY A O 1
ATOM 1578 N N . SER A 1 200 ? 99.225 -7.801 37.192 1.00 37.47 200 SER A N 1
ATOM 1579 C CA . SER A 1 200 ? 100.158 -6.831 36.598 1.00 37.47 200 SER A CA 1
ATOM 1580 C C . SER A 1 200 ? 99.948 -6.520 35.111 1.00 37.47 200 SER A C 1
ATOM 1582 O O . SER A 1 200 ? 100.718 -6.952 34.261 1.00 37.47 200 SER A O 1
ATOM 1584 N N . ILE A 1 201 ? 98.996 -5.631 34.813 1.00 49.97 201 ILE A N 1
ATOM 1585 C CA . ILE A 1 201 ? 99.348 -4.305 34.278 1.00 49.97 201 ILE A CA 1
ATOM 1586 C C . ILE A 1 201 ? 98.129 -3.373 34.372 1.00 49.97 201 ILE A C 1
ATOM 1588 O O . ILE A 1 201 ? 97.054 -3.637 33.845 1.00 49.97 201 ILE A O 1
ATOM 1592 N N . PHE A 1 202 ? 98.319 -2.313 35.154 1.00 48.88 202 PHE A N 1
ATOM 1593 C CA . PHE A 1 202 ? 97.600 -1.041 35.191 1.00 48.88 202 PHE A CA 1
ATOM 1594 C C . PHE A 1 202 ? 96.778 -0.751 33.916 1.00 48.88 202 PHE A C 1
ATOM 1596 O O . PHE A 1 202 ? 97.299 -0.820 32.814 1.00 48.88 202 PHE A O 1
ATOM 1603 N N . GLY A 1 203 ? 95.498 -0.390 33.955 1.00 33.38 203 GLY A N 1
ATOM 1604 C CA . GLY A 1 203 ? 94.808 0.443 34.927 1.00 33.38 203 GLY A CA 1
ATOM 1605 C C . GLY A 1 203 ? 94.341 1.716 34.222 1.00 33.38 203 GLY A C 1
ATOM 1606 O O . GLY A 1 203 ? 95.165 2.574 33.928 1.00 33.38 203 GLY A O 1
ATOM 1607 N N . LYS A 1 204 ? 93.030 1.849 33.973 1.00 37.41 204 LYS A N 1
ATOM 1608 C CA . LYS A 1 204 ? 92.303 3.135 33.965 1.00 37.41 204 LYS A CA 1
ATOM 1609 C C . LYS A 1 204 ? 90.787 2.916 33.839 1.00 37.41 204 LYS A C 1
ATOM 1611 O O . LYS A 1 204 ? 90.269 2.660 32.766 1.00 37.41 204 LYS A O 1
ATOM 1616 N N . ARG A 1 205 ? 90.148 3.037 35.008 1.00 46.53 205 ARG A N 1
ATOM 1617 C CA . ARG A 1 205 ? 88.839 3.645 35.315 1.00 46.53 205 ARG A CA 1
ATOM 1618 C C . ARG A 1 205 ? 87.677 3.297 34.382 1.00 46.53 205 ARG A C 1
ATOM 1620 O O . ARG A 1 205 ? 87.529 3.871 33.312 1.00 46.53 205 ARG A O 1
ATOM 1627 N N . GLY A 1 206 ? 86.792 2.443 34.887 1.00 38.53 206 GLY A N 1
ATOM 1628 C CA . GLY A 1 206 ? 85.402 2.470 34.465 1.00 38.53 206 GLY A CA 1
ATOM 1629 C C . GLY A 1 206 ? 84.698 3.728 34.971 1.00 38.53 206 GLY A C 1
ATOM 1630 O O . GLY A 1 206 ? 85.026 4.224 36.049 1.00 38.53 206 GLY A O 1
ATOM 1631 N N . THR A 1 207 ? 83.692 4.158 34.216 1.00 33.88 207 THR A N 1
ATOM 1632 C CA . THR A 1 207 ? 82.428 4.607 34.796 1.00 33.88 207 THR A CA 1
ATOM 1633 C C . THR A 1 207 ? 81.288 4.230 33.850 1.00 33.88 207 THR A C 1
ATOM 1635 O O . THR A 1 207 ? 81.375 4.390 32.636 1.00 33.88 207 THR A O 1
ATOM 1638 N N . SER A 1 208 ? 80.268 3.653 34.467 1.00 33.72 208 SER A N 1
ATOM 1639 C CA . SE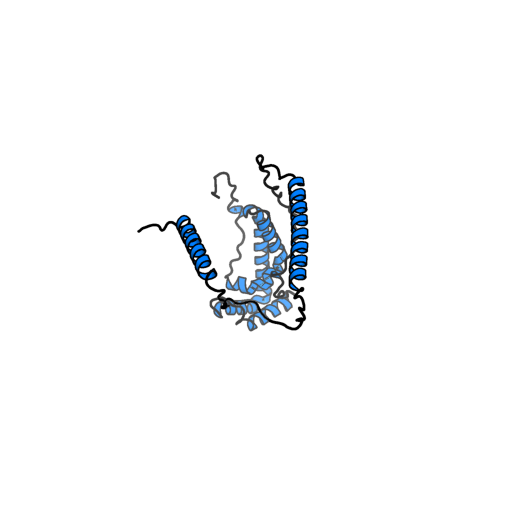R A 1 208 ? 78.937 3.272 34.000 1.00 33.72 208 SER A CA 1
ATOM 1640 C C . SER A 1 208 ? 78.216 4.363 33.194 1.00 33.72 208 SER A C 1
ATOM 1642 O O . SER A 1 208 ? 78.345 5.535 33.523 1.00 33.72 208 SER A O 1
ATOM 1644 N N . VAL A 1 209 ? 77.569 3.972 32.087 1.00 44.25 209 VAL A N 1
ATOM 1645 C CA . VAL A 1 209 ? 76.098 3.958 31.867 1.00 44.25 209 VAL A CA 1
ATOM 1646 C C . VAL A 1 209 ? 75.451 5.345 31.860 1.00 44.25 209 VAL A C 1
ATOM 1648 O O . VAL A 1 209 ? 75.408 5.980 32.898 1.00 44.25 209 VAL A O 1
ATOM 1651 N N . ASP A 1 210 ? 74.886 5.741 30.712 1.00 35.84 210 ASP A N 1
ATOM 1652 C CA . ASP A 1 210 ? 73.537 6.326 30.633 1.00 35.84 210 ASP A CA 1
ATOM 1653 C C . ASP A 1 210 ? 73.016 6.263 29.185 1.00 35.84 210 ASP A C 1
ATOM 1655 O O . ASP A 1 210 ? 73.603 6.809 28.250 1.00 35.84 210 ASP A O 1
ATOM 1659 N N . TYR A 1 211 ? 71.921 5.525 29.006 1.00 43.84 211 TYR A N 1
ATOM 1660 C CA . TYR A 1 211 ? 71.265 5.214 27.737 1.00 43.84 211 TYR A CA 1
ATOM 1661 C C . TYR A 1 211 ? 69.890 5.892 27.717 1.00 43.84 211 TYR A C 1
ATOM 1663 O O . TYR A 1 211 ? 68.889 5.205 27.598 1.00 43.84 211 TYR A O 1
ATOM 1671 N N . ASP A 1 212 ? 69.801 7.216 27.908 1.00 48.19 212 ASP A N 1
ATOM 1672 C CA . ASP A 1 212 ? 68.505 7.907 27.763 1.00 48.19 212 ASP A CA 1
ATOM 1673 C C . ASP A 1 212 ? 68.611 9.431 27.543 1.00 48.19 212 ASP A C 1
ATOM 1675 O O . ASP A 1 212 ? 68.311 10.258 28.402 1.00 48.19 212 ASP A O 1
ATOM 1679 N N . SER A 1 213 ? 69.103 9.855 26.375 1.00 46.34 213 SER A N 1
ATOM 1680 C CA . SER A 1 213 ? 69.057 11.282 25.983 1.00 46.34 213 SER A CA 1
ATOM 1681 C C . SER A 1 213 ? 68.896 11.541 24.480 1.00 46.34 213 SER A C 1
ATOM 1683 O O . SER A 1 213 ? 68.983 12.684 24.027 1.00 46.34 213 SER A O 1
ATOM 1685 N N . GLY A 1 214 ? 68.636 10.492 23.692 1.00 53.16 214 GLY A N 1
ATOM 1686 C CA . GLY A 1 214 ? 68.434 10.593 22.241 1.00 53.16 214 GLY A CA 1
ATOM 1687 C C . GLY A 1 214 ? 66.967 10.727 21.820 1.00 53.16 214 GLY A C 1
ATOM 1688 O O . GLY A 1 214 ? 66.670 11.487 20.904 1.00 53.16 214 GLY A O 1
ATOM 1689 N N . ALA A 1 215 ? 66.042 10.045 22.505 1.00 54.44 215 ALA A N 1
ATOM 1690 C CA . ALA A 1 215 ? 64.662 9.880 22.034 1.00 54.44 215 ALA A CA 1
ATOM 1691 C C . ALA A 1 215 ? 63.807 11.160 22.118 1.00 54.44 215 ALA A C 1
ATOM 1693 O O . ALA A 1 215 ? 63.002 11.427 21.226 1.00 54.44 215 ALA A O 1
ATOM 1694 N N . GLY A 1 216 ? 64.011 11.993 23.145 1.00 58.12 216 GLY A N 1
ATOM 1695 C CA . GLY A 1 216 ? 63.242 13.233 23.316 1.00 58.12 216 GLY A CA 1
ATOM 1696 C C . GLY A 1 216 ? 63.511 14.273 22.223 1.00 58.12 216 GLY A C 1
ATOM 1697 O O . GLY A 1 216 ? 62.599 14.972 21.786 1.00 58.12 216 GLY A O 1
ATOM 1698 N N . LYS A 1 217 ? 64.751 14.336 21.719 1.00 59.06 217 LYS A N 1
ATOM 1699 C CA . LYS A 1 217 ? 65.136 15.288 20.665 1.00 59.06 217 LYS A CA 1
ATOM 1700 C C . LYS A 1 217 ? 64.580 14.882 19.299 1.00 59.06 217 LYS A C 1
ATOM 1702 O O . LYS A 1 217 ? 64.174 15.748 18.533 1.00 59.06 217 LYS A O 1
ATOM 1707 N N . THR A 1 218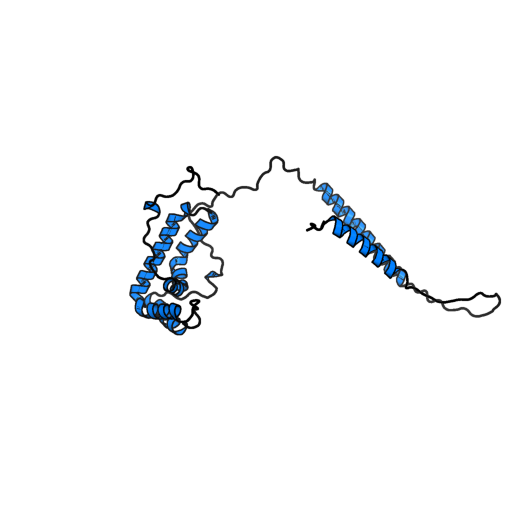 ? 64.501 13.580 19.021 1.00 66.88 218 THR A N 1
ATOM 1708 C CA . THR A 1 218 ? 63.964 13.046 17.757 1.00 66.88 218 THR A CA 1
ATOM 1709 C C . THR A 1 218 ? 62.441 13.176 17.663 1.00 66.88 218 THR A C 1
ATOM 1711 O O . THR A 1 218 ? 61.911 13.423 16.584 1.00 66.88 218 THR A O 1
ATOM 1714 N N . LEU A 1 219 ? 61.722 13.060 18.785 1.00 69.94 219 LEU A N 1
ATOM 1715 C CA . LEU A 1 219 ? 60.268 13.266 18.816 1.00 69.94 219 LEU A CA 1
ATOM 1716 C C . LEU A 1 219 ? 59.884 14.741 18.638 1.00 69.94 219 LEU A C 1
ATOM 1718 O O . LEU A 1 219 ? 58.910 15.038 17.949 1.00 69.94 219 LEU A O 1
ATOM 1722 N N . SER A 1 220 ? 60.676 15.666 19.190 1.00 70.19 220 SER A N 1
ATOM 1723 C CA . SER A 1 220 ? 60.442 17.104 19.015 1.00 70.19 220 SER A CA 1
ATOM 1724 C C . SER A 1 220 ? 60.574 17.535 17.553 1.00 70.19 220 SER A C 1
ATOM 1726 O O . SER A 1 220 ? 59.729 18.281 17.063 1.00 70.19 220 SER A O 1
ATOM 1728 N N . SER A 1 221 ? 61.581 17.027 16.832 1.00 72.19 221 SER A N 1
ATOM 1729 C CA . SER A 1 221 ? 61.788 17.385 15.424 1.00 72.19 221 SER A CA 1
ATOM 1730 C C . SER A 1 221 ? 60.716 16.805 14.496 1.00 72.19 221 SER A C 1
ATOM 1732 O O . SER A 1 221 ? 60.384 17.414 13.486 1.00 72.19 221 SER A O 1
ATOM 1734 N N . MET A 1 222 ? 60.129 15.648 14.828 1.00 75.81 222 MET A N 1
ATOM 1735 C CA . MET A 1 222 ? 59.003 15.097 14.061 1.00 75.81 222 MET A CA 1
ATOM 1736 C C . MET A 1 222 ? 57.699 15.879 14.269 1.00 75.81 222 MET A C 1
ATOM 1738 O O . MET A 1 222 ? 56.897 15.982 13.343 1.00 75.81 222 MET A O 1
ATOM 1742 N N . CYS A 1 223 ? 57.496 16.452 15.458 1.00 71.25 223 CYS A N 1
ATOM 1743 C CA . CYS A 1 223 ? 56.314 17.257 15.762 1.00 71.25 223 CYS A CA 1
ATOM 1744 C C . CYS A 1 223 ? 56.325 18.604 15.013 1.00 71.25 223 CYS A C 1
ATOM 1746 O O . CYS A 1 223 ? 55.297 19.004 14.469 1.00 71.25 223 CYS A O 1
ATOM 1748 N N . GLU A 1 224 ? 57.487 19.262 14.905 1.00 74.44 224 GLU A N 1
ATOM 1749 C CA . GLU A 1 224 ? 57.635 20.494 14.108 1.00 74.44 224 GLU A CA 1
ATOM 1750 C C . GLU A 1 224 ? 57.333 20.263 12.623 1.00 74.44 224 GLU A C 1
ATOM 1752 O O . GLU A 1 224 ? 56.529 20.989 12.042 1.00 74.44 224 GLU A O 1
ATOM 1757 N N . ILE A 1 225 ? 57.882 19.197 12.030 1.00 81.94 225 ILE A N 1
ATOM 1758 C CA . ILE A 1 225 ? 57.647 18.866 10.615 1.00 81.94 225 ILE A CA 1
ATOM 1759 C C . ILE A 1 225 ? 56.157 18.588 10.353 1.00 81.94 225 ILE A C 1
ATOM 1761 O O . ILE A 1 225 ? 55.606 19.011 9.335 1.00 81.94 225 ILE A O 1
ATOM 1765 N N . ALA A 1 226 ? 55.481 17.897 11.276 1.00 79.50 226 ALA A N 1
ATOM 1766 C CA . ALA A 1 226 ? 54.046 17.644 11.168 1.00 79.50 226 ALA A CA 1
ATOM 1767 C C . ALA A 1 226 ? 53.215 18.936 11.295 1.00 79.50 226 ALA A C 1
ATOM 1769 O O . ALA A 1 226 ? 52.221 19.096 10.584 1.00 79.50 226 ALA A O 1
ATOM 1770 N N . SER A 1 227 ? 53.628 19.866 12.161 1.00 76.75 227 SER A N 1
ATOM 1771 C CA . SER A 1 227 ? 52.976 21.168 12.344 1.00 76.75 227 SER A CA 1
ATOM 1772 C C . SER A 1 227 ? 53.075 22.044 11.090 1.00 76.75 227 SER A C 1
ATOM 1774 O O . SER A 1 227 ? 52.066 22.594 10.644 1.00 76.75 227 SER A O 1
ATOM 1776 N N . GLU A 1 228 ? 54.260 22.138 10.484 1.00 76.69 228 GLU A N 1
ATOM 1777 C CA . GLU A 1 228 ? 54.476 22.916 9.255 1.00 76.69 228 GLU A CA 1
ATOM 1778 C C . GLU A 1 228 ? 53.678 22.354 8.069 1.00 76.69 228 GLU A C 1
ATOM 1780 O O . GLU A 1 228 ? 53.041 23.104 7.325 1.00 76.69 228 GLU A O 1
ATOM 1785 N N . ALA A 1 229 ? 53.631 21.025 7.926 1.00 78.81 229 ALA A N 1
ATOM 1786 C CA . ALA A 1 229 ? 52.840 20.376 6.882 1.00 78.81 229 ALA A CA 1
ATOM 1787 C C . ALA A 1 229 ? 51.330 20.622 7.053 1.00 78.81 229 ALA A C 1
ATOM 1789 O O . ALA A 1 229 ? 50.611 20.771 6.064 1.00 78.81 229 ALA A O 1
ATOM 1790 N N . CYS A 1 230 ? 50.844 20.699 8.294 1.00 73.69 230 CYS A N 1
ATOM 1791 C CA . CYS A 1 230 ? 49.429 20.923 8.578 1.00 73.69 230 CYS A CA 1
ATOM 1792 C C . CYS A 1 230 ? 48.988 22.355 8.220 1.00 73.69 230 CYS A C 1
ATOM 1794 O O . CYS A 1 230 ? 47.931 22.542 7.617 1.00 73.69 230 CYS A O 1
ATOM 1796 N N . GLN A 1 231 ? 49.822 23.365 8.502 1.00 70.69 231 GLN A N 1
ATOM 1797 C CA . GLN A 1 231 ? 49.532 24.763 8.146 1.00 70.69 231 GLN A CA 1
ATOM 1798 C C . GLN A 1 231 ? 49.521 25.008 6.631 1.00 70.69 231 GLN A C 1
ATOM 1800 O O . GLN A 1 231 ? 48.726 25.813 6.149 1.00 70.69 231 GLN A O 1
ATOM 1805 N N . ALA A 1 232 ? 50.335 24.280 5.862 1.00 72.00 232 ALA A N 1
ATOM 1806 C CA . ALA A 1 232 ? 50.332 24.376 4.402 1.00 72.00 232 ALA A CA 1
ATOM 1807 C C . ALA A 1 232 ? 49.022 23.872 3.759 1.00 72.00 232 ALA A C 1
ATOM 1809 O O . ALA A 1 232 ? 48.659 24.319 2.673 1.00 72.00 232 ALA A O 1
ATOM 1810 N N . TRP A 1 233 ? 48.309 22.951 4.420 1.00 69.12 233 TRP A N 1
ATOM 1811 C CA . TRP A 1 233 ? 47.064 22.358 3.911 1.00 69.12 233 TRP A CA 1
ATOM 1812 C C . TRP A 1 233 ? 45.798 23.093 4.370 1.00 69.12 233 TRP A C 1
ATOM 1814 O O . TRP A 1 233 ? 44.758 22.969 3.725 1.00 69.12 233 TRP A O 1
ATOM 1824 N N . PHE A 1 234 ? 45.883 23.884 5.441 1.00 66.25 234 PHE A N 1
ATOM 1825 C CA . PHE A 1 234 ? 44.762 24.648 5.989 1.00 66.25 234 PHE A CA 1
ATOM 1826 C C . PHE A 1 234 ? 45.164 26.110 6.243 1.00 66.25 234 PHE A C 1
ATOM 1828 O O . PHE A 1 234 ? 45.379 26.489 7.396 1.00 66.25 234 PHE A O 1
ATOM 1835 N N . PRO A 1 235 ? 45.256 26.959 5.201 1.00 66.56 235 PRO A N 1
ATOM 1836 C CA . PRO A 1 235 ? 45.430 28.390 5.406 1.00 66.56 235 PRO A CA 1
ATOM 1837 C C . PRO A 1 235 ? 44.191 28.937 6.124 1.00 66.56 235 PRO A C 1
ATOM 1839 O O . PRO A 1 235 ? 43.075 28.887 5.601 1.00 66.56 235 PRO A O 1
ATOM 1842 N N . SER A 1 236 ? 44.377 29.432 7.346 1.00 59.47 236 SER A N 1
ATOM 1843 C CA . SER A 1 236 ? 43.343 30.143 8.093 1.00 59.47 236 SER A CA 1
ATOM 1844 C C . SER A 1 236 ? 42.848 31.337 7.269 1.00 59.47 236 SER A C 1
ATOM 1846 O O . SER A 1 236 ? 43.637 32.174 6.843 1.00 59.47 236 SER A O 1
ATOM 1848 N N . GLN A 1 237 ? 41.541 31.389 7.003 1.00 52.59 237 GLN A N 1
ATOM 1849 C CA . GLN A 1 237 ? 40.883 32.558 6.419 1.00 52.59 237 GLN A CA 1
ATOM 1850 C C . GLN A 1 237 ? 40.830 33.649 7.492 1.00 52.59 237 GLN A C 1
ATOM 1852 O O . GLN A 1 237 ? 40.077 33.515 8.458 1.00 52.59 237 GLN A O 1
ATOM 1857 N N . ASP A 1 238 ? 41.636 34.697 7.336 1.00 52.09 238 ASP A N 1
ATOM 1858 C CA . ASP A 1 238 ? 41.608 35.858 8.224 1.00 52.09 238 ASP A CA 1
ATOM 1859 C C . ASP A 1 238 ? 40.260 36.597 8.113 1.00 52.09 238 ASP A C 1
ATOM 1861 O O . ASP A 1 238 ? 39.787 36.927 7.020 1.00 52.09 238 ASP A O 1
ATOM 1865 N N . LYS A 1 239 ? 39.653 36.865 9.271 1.00 37.09 239 LYS A N 1
ATOM 1866 C CA . LYS A 1 239 ? 38.719 37.969 9.509 1.00 37.09 239 LYS A CA 1
ATOM 1867 C C . LYS A 1 239 ? 39.378 38.937 10.475 1.00 37.09 239 LYS A C 1
ATOM 1869 O O . LYS A 1 239 ? 39.947 38.434 11.469 1.00 37.09 239 LYS A O 1
#

Radius of gyration: 39.88 Å; chains: 1; bounding box: 120×58×64 Å